Protein AF-A0A563CBV6-F1 (afdb_monomer)

Radius of gyration: 22.26 Å; Cα contacts (8 Å, |Δi|>4): 570; chains: 1; bounding box: 53×56×55 Å

Sequence (343 aa):
MSTFEGEVYREIDNLISDNAELISQLDPSLPDTAGYSAIAKVKQKDGSFDLTPLFVGSQGSLGIVCEAILRANFVHPEYSVVAAPFKHIADAQEAASLAMKNKAALVELIDGRILRQAYLAGKRLEWAPKECFRGAVVIAIFDEFSDRARVKAAKKMMKKLSAIDAINISLIDMEVQGLAGLHSSLALMEAPSEPHMTAPRAFSGIWLADQQIAGFAEDLKALESTYGYALPMFVDFSNNYTALYPKFDSKKISERQKILQLFAEVAQLVDKHEGSFAAFGGDGRLKSSFMYKHMPNDEKQLYAKVKKIFDPMGIFCPGVKMETPMKDLAAEMNAWCKIRNQA

Nearest PDB structures (foldseek):
  8jde-assembly1_A  TM=8.315E-01  e=5.018E-09  Mus musculus
  8jdt-assembly1_A  TM=8.144E-01  e=4.764E-09  Mus musculus
  8jdu-assembly1_A  TM=8.254E-01  e=8.425E-09  Mus musculus
  8jdx-assembly1_A  TM=8.312E-01  e=1.343E-08  Mus musculus
  8jdv-assembly1_A  TM=8.180E-01  e=1.275E-08  Mus musculus

Foldseek 3Di:
DPDLVVLLQVLLVVLCVVCVVVLVPQDCVALFLQFQNLSNVQADPVRHGHCVSRVVSCQFLLHDDDDDDDDDDDFAQKKKKKKWADLAQVLVLVLQVVLVVLPQVWKKKFQLCLVVLCVVVVNDDPSRDNSRNNHIMIMGIFTDPDPVVRVVSNVVSVVVSVVSVTDPIDIDMDGPVCVVVVCVSVVCLQDPPPAQKHWDQLQWFKAAQSVCPRVLVVVVVVVCVVLVWDFTWMARNVRSIIGTRTIFRLVDLVRLVSVLVVLLVSCVSSVVRVMHSQSGVRCQLRNNQNVVVPDDPVSLVSSVSSSCSSCVPCPTRHNGSHHDPPVVVSVVSNVVSVVVNVD

Mean predicted aligned error: 4.66 Å

Secondary structure (DSSP, 8-state):
---HHHHHHHHHHHHHHHTHHHHHHS-TTS---STTGGGGGTB-TTS-B--HHHHTT-TTSS--------PPPP--SEEEEEEEEESSHHHHHHHHHHHHHTT-SEEEEEEHHHHHHHHHTT---TTS-GGGGGSEEEEEEE--SSHHHHHHHHHHHHHHHTTTT-SS-EEEEEEGGGHHHHHHHHHHHHS-SSTTEE--GGGEEEE--GGGHHHHHHHHHHHHHHH-----EEEETTTTEEEE---EETT-HHHHHHHHHHHHHHHHHHHHTT-BSSTTT--TTTTHHHHHHHS-HHHHHHHHHHHHHH-TT--SSTTTTS---HHHHHHHHHHHHHHHTT-

pLDDT: mean 92.4, std 5.55, range [46.91, 98.31]

Structure (mmCIF, N/CA/C/O backbone):
data_AF-A0A563CBV6-F1
#
_entry.id   AF-A0A563CBV6-F1
#
loop_
_atom_site.group_PDB
_atom_site.id
_atom_site.type_symbol
_atom_site.label_atom_id
_atom_site.label_alt_id
_atom_site.label_comp_id
_atom_site.label_asym_id
_atom_site.label_entity_id
_atom_site.label_seq_id
_atom_site.pdbx_PDB_ins_code
_atom_site.Cartn_x
_atom_site.Cartn_y
_atom_site.Cartn_z
_atom_site.occupancy
_atom_site.B_iso_or_equiv
_atom_site.auth_seq_id
_atom_site.auth_comp_id
_atom_site.auth_asym_id
_atom_site.auth_atom_id
_atom_site.pdbx_PDB_model_num
ATOM 1 N N . MET A 1 1 ? -28.447 23.874 21.246 1.00 46.91 1 MET A N 1
ATOM 2 C CA . MET A 1 1 ? -29.4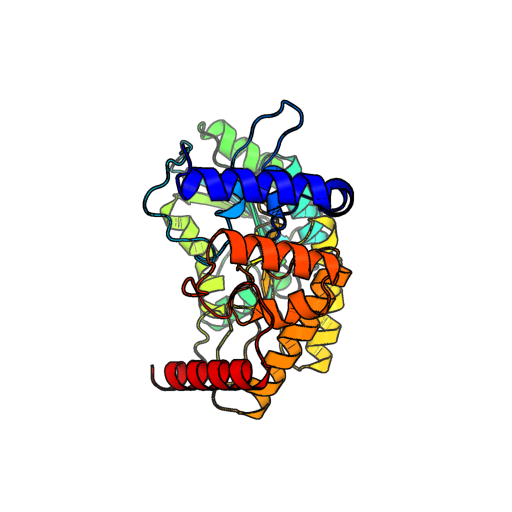44 22.782 21.309 1.00 46.91 1 MET A CA 1
ATOM 3 C C . MET A 1 1 ? -28.688 21.473 21.487 1.00 46.91 1 MET A C 1
ATOM 5 O O . MET A 1 1 ? -27.643 21.315 20.867 1.00 46.91 1 MET A O 1
ATOM 9 N N . SER A 1 2 ? -29.147 20.587 22.370 1.00 79.69 2 SER A N 1
ATOM 10 C CA . SER A 1 2 ? -28.590 19.244 22.584 1.00 79.69 2 SER A CA 1
ATOM 11 C C . SER A 1 2 ? -29.070 18.307 21.469 1.00 79.69 2 SER A C 1
ATOM 13 O O . SER A 1 2 ? -30.055 17.591 21.626 1.00 79.69 2 SER A O 1
ATOM 15 N N . THR A 1 3 ? -28.455 18.401 20.292 1.00 93.50 3 THR A N 1
ATOM 16 C CA . THR A 1 3 ? -28.628 17.401 19.231 1.00 93.50 3 THR A CA 1
ATOM 17 C C . THR A 1 3 ? -27.557 16.325 19.387 1.00 93.50 3 THR A C 1
ATOM 19 O O . THR A 1 3 ? -26.480 16.627 19.903 1.00 93.50 3 THR A O 1
ATOM 22 N N . PHE A 1 4 ? -27.826 15.106 18.910 1.00 88.12 4 PHE A N 1
ATOM 23 C CA . PHE A 1 4 ? -26.832 14.024 18.870 1.00 88.12 4 PHE A CA 1
ATOM 24 C C . PHE A 1 4 ? -25.536 14.477 18.183 1.00 88.12 4 PHE A C 1
ATOM 26 O O . PHE A 1 4 ? -24.450 14.318 18.723 1.00 88.12 4 PHE A O 1
ATOM 33 N N . GLU A 1 5 ? -25.654 15.148 17.035 1.00 92.31 5 GLU A N 1
ATOM 34 C CA . GLU A 1 5 ? -24.510 15.748 16.344 1.00 92.31 5 GLU A CA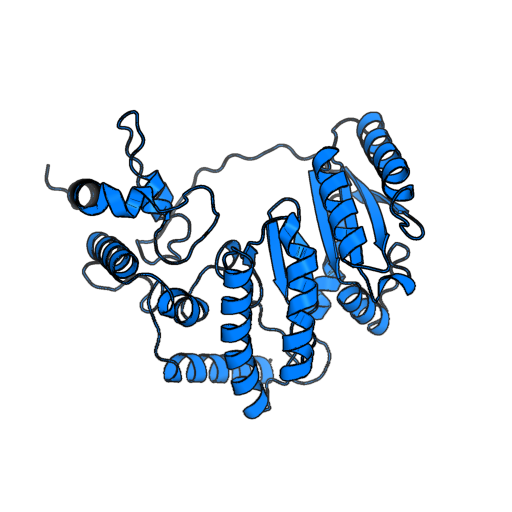 1
ATOM 35 C C . GLU A 1 5 ? -23.749 16.718 17.258 1.00 92.31 5 GLU A C 1
ATOM 37 O O . GLU A 1 5 ? -22.545 16.582 17.453 1.00 92.31 5 GLU A O 1
ATOM 42 N N . GLY A 1 6 ? -24.448 17.656 17.901 1.00 94.88 6 GLY A N 1
ATOM 43 C CA . GLY A 1 6 ? -23.813 18.596 18.818 1.00 94.88 6 GLY A CA 1
ATOM 44 C C . GLY A 1 6 ? -23.140 17.918 20.018 1.00 94.88 6 GLY A C 1
ATOM 45 O O . GLY A 1 6 ? -22.168 18.457 20.539 1.00 94.88 6 GLY A O 1
ATOM 46 N N . GLU A 1 7 ? -23.650 16.773 20.480 1.00 95.44 7 GLU A N 1
ATOM 47 C CA . GLU A 1 7 ? -23.014 15.947 21.515 1.00 95.44 7 GLU A CA 1
ATOM 48 C C . GLU A 1 7 ? -21.712 15.333 21.008 1.00 95.44 7 GLU A C 1
ATOM 50 O O . GLU A 1 7 ? -20.687 15.536 21.651 1.00 95.44 7 GLU A O 1
ATOM 55 N N . VAL A 1 8 ? -21.714 14.718 19.821 1.00 96.50 8 VAL A N 1
ATOM 56 C CA . VAL A 1 8 ? -20.504 14.168 19.188 1.00 96.50 8 VAL A CA 1
ATOM 57 C C . VAL A 1 8 ? -19.411 15.233 19.057 1.00 96.50 8 VAL A C 1
ATOM 59 O O . VAL A 1 8 ? -18.279 15.000 19.475 1.00 96.50 8 VAL A O 1
ATOM 62 N N . TYR A 1 9 ? -19.737 16.427 18.547 1.00 96.62 9 TYR A N 1
ATOM 63 C CA . TYR A 1 9 ? -18.761 17.520 18.425 1.00 96.62 9 TYR A CA 1
ATOM 64 C C . TYR A 1 9 ? -18.164 17.925 19.783 1.00 96.62 9 TYR A C 1
ATOM 66 O O . TYR A 1 9 ? -16.948 18.068 19.900 1.00 96.62 9 TYR A O 1
ATOM 74 N N . ARG A 1 10 ? -18.999 18.084 20.822 1.00 96.31 10 ARG A N 1
ATOM 75 C CA . ARG A 1 10 ? -18.529 18.456 22.169 1.00 96.31 10 ARG A CA 1
ATOM 76 C C . ARG A 1 10 ? -17.689 17.359 22.814 1.00 96.31 10 ARG A C 1
ATOM 78 O O . ARG A 1 10 ? -16.672 17.662 23.427 1.00 96.31 10 ARG A O 1
ATOM 85 N N . GLU A 1 11 ? -18.104 16.102 22.699 1.00 97.94 11 GLU A N 1
ATOM 86 C CA . GLU A 1 11 ? -17.372 14.979 23.288 1.00 97.94 11 GLU A CA 1
ATOM 87 C C . GLU A 1 11 ? -16.019 14.768 22.609 1.00 97.94 11 GLU A C 1
ATOM 89 O O . GLU A 1 11 ? -15.038 14.513 23.304 1.00 97.94 11 GLU A O 1
ATOM 94 N N . ILE A 1 12 ? -15.926 14.951 21.287 1.00 98.25 12 ILE A N 1
ATOM 95 C CA . ILE A 1 12 ? -14.640 14.911 20.582 1.00 98.25 12 ILE A CA 1
ATOM 96 C C . ILE A 1 12 ? -13.749 16.096 20.973 1.00 98.25 12 ILE A C 1
ATOM 98 O O . ILE A 1 12 ? -12.565 15.884 21.216 1.00 98.25 12 ILE A O 1
ATOM 102 N N . ASP A 1 13 ? -14.277 17.317 21.093 1.00 97.62 13 ASP A N 1
ATOM 103 C CA . ASP A 1 13 ? -13.474 18.477 21.518 1.00 97.62 13 ASP A CA 1
ATOM 104 C C . ASP A 1 13 ? -12.914 18.318 22.943 1.00 97.62 13 ASP A C 1
ATOM 106 O O . ASP A 1 13 ? -11.734 18.592 23.194 1.00 97.62 13 ASP A O 1
ATOM 110 N N . ASN A 1 14 ? -13.733 17.794 23.861 1.00 97.94 14 ASN A N 1
ATOM 111 C CA . ASN A 1 14 ? -13.297 17.434 25.209 1.00 97.94 14 ASN A CA 1
ATOM 112 C C . ASN A 1 14 ? -12.230 16.337 25.158 1.00 97.94 14 ASN A C 1
ATOM 114 O O . ASN A 1 14 ? -11.178 16.476 25.773 1.00 97.94 14 ASN A O 1
ATOM 118 N N . LEU A 1 15 ? -12.460 15.277 24.374 1.00 98.31 15 LEU A N 1
ATOM 119 C CA . LEU A 1 15 ? -11.514 14.173 24.237 1.00 98.31 15 LEU A CA 1
ATOM 120 C C . LEU A 1 15 ? -10.162 14.648 23.689 1.00 98.31 15 LEU A C 1
ATOM 122 O O . LEU A 1 15 ? -9.123 14.213 24.182 1.00 98.31 15 LEU A O 1
ATOM 126 N N . ILE A 1 16 ? -10.166 15.555 22.709 1.00 97.69 16 ILE A N 1
ATOM 127 C CA . ILE A 1 16 ? -8.946 16.168 22.176 1.00 97.69 16 ILE A CA 1
ATOM 128 C C . ILE A 1 16 ? -8.227 16.968 23.264 1.00 97.69 16 ILE A C 1
ATOM 130 O O . ILE A 1 16 ? -7.018 16.827 23.431 1.00 97.69 16 ILE A O 1
ATOM 134 N N . SER A 1 17 ? -8.964 17.781 24.022 1.00 96.62 17 SER A N 1
ATOM 135 C CA . SER A 1 17 ? -8.392 18.626 25.076 1.00 96.62 17 SER A CA 1
ATOM 136 C C . SER A 1 17 ? -7.788 17.797 26.215 1.00 96.62 17 SER A C 1
ATOM 138 O O . SER A 1 17 ? -6.668 18.069 26.643 1.00 96.62 17 SER A O 1
ATOM 140 N N . ASP A 1 18 ? -8.476 16.737 26.642 1.00 97.94 18 ASP A N 1
ATOM 141 C CA . ASP A 1 18 ? -8.035 15.839 27.714 1.00 97.94 18 ASP A CA 1
ATOM 142 C C . ASP A 1 18 ? -6.814 14.988 27.324 1.00 97.94 18 ASP A C 1
ATOM 144 O O . ASP A 1 18 ? -6.113 14.479 28.196 1.00 97.94 18 ASP A O 1
ATOM 148 N N . ASN A 1 19 ? -6.563 14.802 26.022 1.00 98.00 19 ASN A N 1
ATOM 149 C CA . ASN A 1 19 ? -5.494 13.942 25.495 1.00 98.00 19 ASN A CA 1
ATOM 150 C C . ASN A 1 19 ? -4.510 14.726 24.610 1.00 98.00 19 ASN A C 1
ATOM 152 O O . ASN A 1 19 ? -3.869 14.144 23.736 1.00 98.00 19 ASN A O 1
ATOM 156 N N . ALA A 1 20 ? -4.381 16.041 24.822 1.00 96.06 20 ALA A N 1
ATOM 157 C CA . ALA A 1 20 ? -3.604 16.927 23.954 1.00 96.06 20 ALA A CA 1
ATOM 158 C C . ALA A 1 20 ? -2.133 16.499 23.799 1.00 96.06 20 ALA A C 1
ATOM 160 O O . ALA A 1 20 ? -1.586 16.574 22.700 1.00 96.06 20 ALA A O 1
ATOM 161 N N . GLU A 1 21 ? -1.502 16.018 24.876 1.00 96.75 21 GLU A N 1
ATOM 162 C CA . GLU A 1 21 ? -0.117 15.534 24.841 1.00 96.75 21 GLU A CA 1
ATOM 163 C C . GLU A 1 21 ? 0.021 14.290 23.956 1.00 96.75 21 GLU A C 1
ATOM 165 O O . GLU A 1 21 ? 0.836 14.294 23.036 1.00 96.75 21 GLU A O 1
ATOM 170 N N . LEU A 1 22 ? -0.826 13.276 24.160 1.00 96.56 22 LEU A N 1
ATOM 171 C CA . LEU A 1 22 ? -0.839 12.056 23.347 1.00 96.56 22 LEU A CA 1
ATOM 172 C C . LEU A 1 22 ? -1.119 12.372 21.872 1.00 96.56 22 LEU A C 1
ATOM 174 O O . LEU A 1 22 ? -0.401 11.919 20.987 1.00 96.56 22 LEU A O 1
ATOM 178 N N . ILE A 1 23 ? -2.128 13.202 21.596 1.00 95.69 23 ILE A N 1
ATOM 179 C CA . ILE A 1 23 ? -2.495 13.579 20.224 1.00 95.69 23 ILE A CA 1
ATOM 180 C C . ILE A 1 23 ? -1.353 14.326 19.523 1.00 95.69 23 ILE A C 1
ATOM 182 O O . ILE A 1 23 ? -1.164 14.148 18.323 1.00 95.69 23 ILE A O 1
ATOM 186 N N . SER A 1 24 ? -0.564 15.122 20.253 1.00 93.31 24 SER A N 1
ATOM 187 C CA . SER A 1 24 ? 0.600 15.827 19.698 1.00 93.31 24 SER A CA 1
ATOM 188 C C . SER A 1 24 ? 1.747 14.906 19.268 1.00 93.31 24 SER A C 1
ATOM 190 O O . SER A 1 24 ? 2.613 15.340 18.511 1.00 93.31 24 SER A O 1
ATOM 192 N N . GLN A 1 25 ? 1.752 13.654 19.739 1.00 93.12 25 GLN A N 1
ATOM 193 C CA . GLN A 1 25 ? 2.753 12.644 19.390 1.00 93.12 25 GLN A CA 1
ATOM 194 C C . GLN A 1 25 ? 2.340 11.820 18.165 1.00 93.12 25 GLN A C 1
ATOM 196 O O . GLN A 1 25 ? 3.188 11.169 17.558 1.00 93.12 25 GLN A O 1
ATOM 201 N N . LEU A 1 26 ? 1.057 11.849 17.789 1.00 91.00 26 LEU A N 1
ATOM 202 C CA . LEU A 1 26 ? 0.582 11.205 16.570 1.00 91.00 26 LEU A CA 1
ATOM 203 C C . LEU A 1 26 ? 1.127 11.961 15.355 1.00 91.00 26 LEU A C 1
ATOM 205 O O . LEU A 1 26 ? 1.108 13.192 15.331 1.00 91.00 26 LEU A O 1
ATOM 209 N N . ASP A 1 27 ? 1.568 11.235 14.327 1.00 86.69 27 ASP A N 1
ATOM 210 C CA . ASP A 1 27 ? 1.972 11.835 13.056 1.00 86.69 27 ASP A CA 1
ATOM 211 C C . ASP A 1 27 ? 0.782 11.868 12.081 1.00 86.69 27 ASP A C 1
ATOM 213 O O . ASP A 1 27 ? 0.472 10.862 11.435 1.00 86.69 27 ASP A O 1
ATOM 217 N N . PRO A 1 28 ? 0.094 13.015 11.921 1.00 81.50 28 PRO A N 1
ATOM 218 C CA . PRO A 1 28 ? -1.015 13.122 10.986 1.00 81.50 28 PRO A CA 1
ATOM 219 C C . PRO A 1 28 ? -0.561 13.061 9.519 1.00 81.50 28 PRO A C 1
ATOM 221 O O . PRO A 1 28 ? -1.407 12.953 8.633 1.00 81.50 28 PRO A O 1
ATOM 224 N N . SER A 1 29 ? 0.727 13.186 9.202 1.00 82.69 29 SER A N 1
ATOM 225 C CA . SER A 1 29 ? 1.191 13.155 7.812 1.00 82.69 29 SER A CA 1
ATOM 226 C C . SER A 1 29 ? 1.201 11.743 7.223 1.00 82.69 29 SER A C 1
ATOM 228 O O . SER A 1 29 ? 1.020 11.590 6.012 1.00 82.69 29 SER A O 1
ATOM 230 N N . LEU A 1 30 ? 1.324 10.718 8.070 1.00 82.88 30 LEU A N 1
ATOM 231 C CA . LEU A 1 30 ? 1.298 9.327 7.644 1.00 82.88 30 LEU A CA 1
ATOM 232 C C . LEU A 1 30 ? -0.121 8.917 7.218 1.00 82.88 30 LEU A C 1
ATOM 234 O O . LEU A 1 30 ? -1.097 9.261 7.892 1.00 82.88 30 LEU A O 1
ATOM 238 N N . PRO A 1 31 ? -0.278 8.146 6.127 1.00 83.81 31 PRO A N 1
ATOM 239 C CA . PRO A 1 31 ? -1.575 7.631 5.698 1.00 83.81 31 PRO A CA 1
ATOM 240 C C . PRO A 1 31 ? -1.992 6.403 6.519 1.00 83.81 31 PRO A C 1
ATOM 242 O O . PRO A 1 31 ? -2.598 5.477 5.983 1.00 83.81 31 PRO A O 1
ATOM 245 N N . ASP A 1 32 ? -1.634 6.356 7.804 1.00 82.38 32 ASP A N 1
ATOM 246 C CA . ASP A 1 32 ? -1.974 5.230 8.657 1.00 82.38 32 ASP A CA 1
ATOM 247 C C . ASP A 1 32 ? -3.472 5.226 8.955 1.00 82.38 32 ASP A C 1
ATOM 249 O O . ASP A 1 32 ? -4.065 6.232 9.349 1.00 82.38 32 ASP A O 1
ATOM 253 N N . THR A 1 33 ? -4.084 4.067 8.748 1.00 85.69 33 THR A N 1
ATOM 254 C CA . THR A 1 33 ? -5.500 3.849 9.014 1.00 85.69 33 THR A CA 1
ATOM 255 C C . THR A 1 33 ? -5.720 2.899 10.178 1.00 85.69 33 THR A C 1
ATOM 257 O O . THR A 1 33 ? -6.866 2.545 10.425 1.00 85.69 33 THR A O 1
ATOM 260 N N . ALA A 1 34 ? -4.698 2.479 10.927 1.00 87.19 34 ALA A N 1
ATOM 261 C CA . ALA A 1 34 ? -4.934 1.770 12.180 1.00 87.19 34 ALA A CA 1
ATOM 262 C C . ALA A 1 34 ? -5.606 2.690 13.210 1.00 87.19 34 ALA A C 1
ATOM 264 O O . ALA A 1 34 ? -5.128 3.779 13.517 1.00 87.19 34 ALA A O 1
ATOM 265 N N . GLY A 1 35 ? -6.760 2.263 13.727 1.00 90.69 35 GLY A N 1
ATOM 266 C CA . GLY A 1 35 ? -7.532 3.087 14.657 1.00 90.69 35 GLY A CA 1
ATOM 267 C C . GLY A 1 35 ? -8.027 4.401 14.070 1.00 90.69 35 GLY A C 1
ATOM 268 O O . GLY A 1 35 ? -8.648 4.398 13.003 1.00 90.69 35 GLY A O 1
ATOM 269 N N . TYR A 1 36 ? -7.834 5.490 14.821 1.00 94.06 36 TYR A N 1
ATOM 270 C CA . TYR A 1 36 ? -8.360 6.825 14.510 1.00 94.06 36 TYR A CA 1
ATOM 271 C C . TYR A 1 36 ? -7.307 7.925 14.710 1.00 94.06 36 TYR A C 1
ATOM 273 O O . TYR A 1 36 ? -7.616 8.990 15.248 1.00 94.06 36 TYR A O 1
ATOM 281 N N . SER A 1 37 ? -6.068 7.686 14.273 1.00 92.25 37 SER A N 1
ATOM 282 C CA . SER A 1 37 ? -4.953 8.648 14.370 1.00 92.25 37 SER A CA 1
ATOM 283 C C . SER A 1 37 ? -5.279 10.012 13.746 1.00 92.25 37 SER A C 1
ATOM 285 O O . SER A 1 37 ? -4.830 11.060 14.215 1.00 92.25 37 SER A O 1
ATOM 287 N N . ALA A 1 38 ? -6.171 10.023 12.750 1.00 93.06 38 ALA A N 1
ATOM 288 C CA . ALA A 1 38 ? -6.710 11.223 12.122 1.00 93.06 38 ALA A CA 1
ATOM 289 C C . ALA A 1 38 ? -7.466 12.168 13.080 1.00 93.06 38 ALA A C 1
ATOM 291 O O . ALA A 1 38 ? -7.742 13.304 12.692 1.00 93.06 38 ALA A O 1
ATOM 292 N N . ILE A 1 39 ? -7.738 11.774 14.334 1.00 95.94 39 ILE A N 1
ATOM 293 C CA . ILE A 1 39 ? -8.196 12.696 15.386 1.00 95.94 39 ILE A CA 1
ATOM 294 C C . ILE A 1 39 ? -7.257 13.904 15.541 1.00 95.94 39 ILE A C 1
ATOM 296 O O . ILE A 1 39 ? -7.723 15.014 15.789 1.00 95.94 39 ILE A O 1
ATOM 300 N N . ALA A 1 40 ? -5.956 13.723 15.286 1.00 95.00 40 ALA A N 1
ATOM 301 C CA . ALA A 1 40 ? -4.960 14.794 15.295 1.00 95.00 40 ALA A CA 1
ATOM 302 C C . ALA A 1 40 ? -5.202 15.884 14.229 1.00 95.00 40 ALA A C 1
ATOM 304 O O . ALA A 1 40 ? -4.630 16.968 14.313 1.00 95.00 40 ALA A O 1
ATOM 305 N N . LYS A 1 41 ? -6.058 15.622 13.230 1.00 94.69 41 LYS A N 1
ATOM 306 C CA . LYS A 1 41 ? -6.440 16.578 12.176 1.00 94.69 41 LYS A CA 1
ATOM 307 C C . LYS A 1 41 ? -7.773 17.277 12.441 1.00 94.69 41 LYS A C 1
ATOM 309 O O . LYS A 1 41 ? -8.132 18.167 11.674 1.00 94.69 41 LYS A O 1
ATOM 314 N N . VAL A 1 42 ? -8.510 16.879 13.480 1.00 96.31 42 VAL A N 1
ATOM 315 C CA . VAL A 1 42 ? -9.878 17.367 13.708 1.00 96.31 42 VAL A CA 1
ATOM 316 C C . VAL A 1 42 ? -9.895 18.835 14.112 1.00 96.31 42 VAL A C 1
ATOM 318 O O . VAL A 1 42 ? -10.688 19.606 13.581 1.00 96.31 42 VAL A O 1
ATOM 321 N N . LYS A 1 43 ? -9.009 19.231 15.030 1.00 95.19 43 LYS A N 1
ATOM 322 C CA . LYS A 1 43 ? -8.917 20.602 15.538 1.00 95.19 43 LYS A CA 1
ATOM 323 C C . LYS A 1 43 ? -7.617 21.244 15.076 1.00 95.19 43 LYS A C 1
ATOM 325 O O . LYS A 1 43 ? -6.533 20.795 15.439 1.00 95.19 43 LYS A O 1
ATOM 330 N N . GLN A 1 44 ? -7.728 22.297 14.278 1.00 90.62 44 GLN A N 1
ATOM 331 C CA . GLN A 1 44 ? -6.577 23.022 13.747 1.00 90.62 44 GLN A CA 1
ATOM 332 C C . GLN A 1 44 ? -6.150 24.159 14.682 1.00 90.62 44 GLN A C 1
ATOM 334 O O . GLN A 1 44 ? -6.893 24.599 15.563 1.00 90.62 44 GLN A O 1
ATOM 339 N N . LYS A 1 45 ? -4.934 24.677 14.471 1.00 88.75 45 LYS A N 1
ATOM 340 C CA . LYS A 1 45 ? -4.356 25.759 15.292 1.00 88.75 45 LYS A CA 1
ATOM 341 C C . LYS A 1 45 ? -5.136 27.075 15.219 1.00 88.75 45 LYS A C 1
ATOM 343 O O . LYS A 1 45 ? -5.053 27.871 16.146 1.00 88.75 45 LYS A O 1
ATOM 348 N N . ASP A 1 46 ? -5.869 27.307 14.133 1.00 92.31 46 ASP A N 1
ATOM 349 C CA . ASP A 1 46 ? -6.728 28.482 13.947 1.00 92.31 46 ASP A CA 1
ATOM 350 C C . ASP A 1 46 ? -8.099 28.346 14.636 1.00 92.31 46 ASP A C 1
ATOM 352 O O . ASP A 1 46 ? -8.919 29.259 14.569 1.00 92.31 46 ASP A O 1
ATOM 356 N N . GLY A 1 47 ? -8.342 27.219 15.313 1.00 90.00 47 GLY A N 1
ATOM 357 C CA . GLY A 1 47 ? -9.598 26.913 15.987 1.00 90.00 47 GLY A CA 1
ATOM 358 C C . GLY A 1 47 ? -10.660 26.296 15.079 1.00 90.00 47 GLY A C 1
ATOM 359 O O . GLY A 1 47 ? -11.751 26.004 15.569 1.00 90.00 47 GLY A O 1
ATOM 360 N N . SER A 1 48 ? -10.373 26.071 13.791 1.00 93.56 48 SER A N 1
ATOM 361 C CA . SER A 1 48 ? -11.283 25.322 12.924 1.00 93.56 48 SER A CA 1
ATOM 362 C C . SER A 1 48 ? -11.411 23.868 13.387 1.00 93.56 48 SER A C 1
ATOM 364 O O . SER A 1 48 ? -10.473 23.276 13.931 1.00 93.56 48 SER A O 1
ATOM 366 N N . PHE A 1 49 ? -12.613 23.318 13.211 1.00 96.50 49 PHE A N 1
ATOM 367 C CA . PHE A 1 49 ? -12.989 22.006 13.721 1.00 96.50 49 PHE A CA 1
ATOM 368 C C . PHE A 1 49 ? -13.750 21.223 12.647 1.00 96.50 49 PHE A C 1
ATOM 370 O O . PHE A 1 49 ? -14.839 21.627 12.236 1.00 96.50 49 PHE A O 1
ATOM 377 N N . ASP A 1 50 ? -13.176 20.108 12.202 1.00 95.44 50 ASP A N 1
ATOM 378 C CA . ASP A 1 50 ? -13.698 19.255 11.133 1.00 95.44 50 ASP A CA 1
ATOM 379 C C . ASP A 1 50 ? -13.623 17.778 11.544 1.00 95.44 50 ASP A C 1
ATOM 381 O O . ASP A 1 50 ? -12.550 17.257 11.832 1.00 95.44 50 ASP A O 1
ATOM 385 N N . LEU A 1 51 ? -14.764 17.081 11.563 1.00 96.44 51 LEU A N 1
ATOM 386 C CA . LEU A 1 51 ? -14.828 15.652 11.891 1.00 96.44 51 LEU A CA 1
ATOM 387 C C . LEU A 1 51 ? -14.532 14.741 10.689 1.00 96.44 51 LEU A C 1
ATOM 389 O O . LEU A 1 51 ? -14.312 13.545 10.882 1.00 96.44 51 LEU A O 1
ATOM 393 N N . THR A 1 52 ? -14.499 15.272 9.463 1.00 94.88 52 THR A N 1
ATOM 394 C CA . THR A 1 52 ? -14.251 14.503 8.230 1.00 94.88 52 THR A CA 1
ATOM 395 C C . THR A 1 52 ? -13.016 13.598 8.317 1.00 94.88 52 THR A C 1
ATOM 397 O O . THR A 1 52 ? -13.124 12.431 7.925 1.00 94.88 52 THR A O 1
ATOM 400 N N . PRO A 1 53 ? -11.869 14.041 8.880 1.00 94.06 53 PRO A N 1
ATOM 401 C CA . PRO A 1 53 ? -10.693 13.189 9.016 1.00 94.06 53 PRO A CA 1
ATOM 402 C C . PRO A 1 53 ? -10.951 11.885 9.780 1.00 94.06 53 PRO A C 1
ATOM 404 O O . PRO A 1 53 ? -10.351 10.874 9.436 1.00 94.06 53 PRO A O 1
ATOM 407 N N . LEU A 1 54 ? -11.863 11.866 10.762 1.00 95.12 54 LEU A N 1
ATOM 408 C CA . LEU A 1 54 ? -12.199 10.645 11.504 1.00 95.12 54 LEU A CA 1
ATOM 409 C C . LEU A 1 54 ? -12.955 9.624 10.651 1.00 95.12 54 LEU A C 1
ATOM 411 O O . LEU A 1 54 ? -12.794 8.422 10.854 1.00 95.12 54 LEU A O 1
ATOM 415 N N . PHE A 1 55 ? -13.775 10.074 9.699 1.00 94.81 55 PHE A N 1
ATOM 416 C CA . PHE A 1 55 ? -14.532 9.177 8.825 1.00 94.81 55 PHE A CA 1
ATOM 417 C C . PHE A 1 55 ? -13.649 8.538 7.750 1.00 94.81 55 PHE A C 1
ATOM 419 O O . PHE A 1 55 ? -13.861 7.369 7.402 1.00 94.81 55 PHE A O 1
ATOM 426 N N . VAL A 1 56 ? -12.643 9.260 7.251 1.00 92.06 56 VAL A N 1
ATOM 427 C CA . VAL A 1 56 ? -11.695 8.751 6.252 1.00 92.06 56 VAL A CA 1
ATOM 428 C C . VAL A 1 56 ? -10.832 7.654 6.883 1.00 92.06 56 VAL A C 1
ATOM 430 O O . VAL A 1 56 ? -10.052 7.899 7.792 1.00 92.06 56 VAL A O 1
ATOM 433 N N . GLY A 1 57 ? -10.988 6.413 6.414 1.00 90.25 57 GLY A N 1
ATOM 434 C CA . GLY A 1 57 ? -10.277 5.251 6.967 1.00 90.25 57 GLY A CA 1
ATOM 435 C C . GLY A 1 57 ? -10.963 4.573 8.161 1.00 90.25 57 GLY A C 1
ATOM 436 O O . GLY A 1 57 ? -10.494 3.518 8.594 1.00 90.25 57 GLY A O 1
ATOM 437 N N . SER A 1 58 ? -12.108 5.085 8.637 1.00 93.69 58 SER A N 1
ATOM 438 C CA . SER A 1 58 ? -12.911 4.460 9.710 1.00 93.69 58 SER A CA 1
ATOM 439 C C . SER A 1 58 ? -13.463 3.077 9.346 1.00 93.69 58 SER A C 1
ATOM 441 O O . SER A 1 58 ? -13.792 2.290 10.226 1.00 93.69 58 SER A O 1
ATOM 443 N N . GLN A 1 59 ? -13.565 2.758 8.051 1.00 94.00 59 GLN A N 1
ATOM 444 C CA . GLN A 1 59 ? -14.099 1.480 7.552 1.00 94.00 59 GLN A CA 1
ATOM 445 C C . GLN A 1 59 ? -15.525 1.195 8.050 1.00 94.00 59 GLN A C 1
ATOM 447 O O . GLN A 1 59 ? -15.892 0.063 8.369 1.00 94.00 59 GLN A O 1
ATOM 452 N N . GLY A 1 60 ? -16.336 2.254 8.123 1.00 95.12 60 GLY A N 1
ATOM 453 C CA . GLY A 1 60 ? -17.736 2.174 8.526 1.00 95.12 60 GLY A CA 1
ATOM 454 C C . GLY A 1 60 ? -17.936 1.970 10.025 1.00 95.12 60 GLY A C 1
ATOM 455 O O . GLY A 1 60 ? -19.051 1.683 10.441 1.00 95.12 60 GLY A O 1
ATOM 456 N N . SER A 1 61 ? -16.887 2.098 10.846 1.00 95.38 61 SER A N 1
ATOM 457 C CA . SER A 1 61 ? -16.991 1.955 12.299 1.00 95.38 61 SER A CA 1
ATOM 458 C C . SER A 1 61 ? -17.582 3.190 12.990 1.00 95.38 61 SER A C 1
ATOM 460 O O . SER A 1 61 ? -18.047 3.070 14.116 1.00 95.38 61 SER A O 1
ATOM 462 N N . LEU A 1 62 ? -17.583 4.367 12.364 1.00 96.25 62 LEU A N 1
ATOM 463 C CA . LEU A 1 62 ? -18.129 5.595 12.967 1.00 96.25 62 LEU A CA 1
ATOM 464 C C . LEU A 1 62 ? -19.485 6.009 12.377 1.00 96.25 62 LEU A C 1
ATOM 466 O O . LEU A 1 62 ? -20.081 6.984 12.819 1.00 96.25 62 LEU A O 1
ATOM 470 N N . GLY A 1 63 ? -19.971 5.278 11.374 1.00 95.12 63 GLY A N 1
ATOM 471 C CA . GLY A 1 63 ? -21.212 5.574 10.669 1.00 95.12 63 GLY A CA 1
ATOM 472 C C . GLY A 1 63 ? -21.140 5.192 9.194 1.00 95.12 63 GLY A C 1
ATOM 473 O O . GLY A 1 63 ? -20.183 4.560 8.741 1.00 95.12 63 GLY A O 1
ATOM 474 N N . ILE A 1 64 ? -22.166 5.586 8.441 1.00 95.62 64 ILE A N 1
ATOM 475 C CA . ILE A 1 64 ? -22.296 5.310 7.007 1.00 95.62 64 ILE A CA 1
ATOM 476 C C . ILE A 1 64 ? -22.155 6.628 6.247 1.00 95.62 64 ILE A C 1
ATOM 478 O O . ILE A 1 64 ? -22.925 7.559 6.473 1.00 95.62 64 ILE A O 1
ATOM 482 N N . VAL A 1 65 ? -21.183 6.700 5.337 1.00 95.50 65 VAL A N 1
ATOM 483 C CA . VAL A 1 65 ? -21.039 7.833 4.415 1.00 95.50 65 VAL A CA 1
ATOM 484 C C . VAL A 1 65 ? -21.957 7.604 3.218 1.00 95.50 65 VAL A C 1
ATOM 486 O O . VAL A 1 65 ? -21.787 6.625 2.494 1.00 95.50 65 VAL A O 1
ATOM 489 N N . CYS A 1 66 ? -22.928 8.494 3.016 1.00 96.00 66 CYS A N 1
ATOM 490 C CA . CYS A 1 66 ? -23.896 8.390 1.919 1.00 96.00 66 CYS A CA 1
ATOM 491 C C . CYS A 1 66 ? -23.472 9.177 0.673 1.00 96.00 66 CYS A C 1
ATOM 493 O O . CYS A 1 66 ? -23.736 8.746 -0.446 1.00 96.00 66 CYS A O 1
ATOM 495 N N . GLU A 1 67 ? -22.815 10.322 0.861 1.00 96.12 67 GLU A N 1
ATOM 496 C CA . GLU A 1 67 ? -22.442 11.245 -0.211 1.00 96.12 67 GLU A CA 1
ATOM 497 C C . GLU A 1 67 ? -21.052 11.829 0.062 1.00 96.12 67 GLU A C 1
ATOM 499 O O . GLU A 1 67 ? -20.662 12.019 1.215 1.00 96.12 67 GLU A O 1
ATOM 504 N N . ALA A 1 68 ? -20.297 12.112 -1.000 1.00 95.69 68 ALA A N 1
ATOM 505 C CA . ALA A 1 68 ? -18.991 12.757 -0.920 1.00 95.69 68 ALA A CA 1
ATOM 506 C C . ALA A 1 68 ? -18.795 13.704 -2.108 1.00 95.69 68 ALA A C 1
ATOM 508 O O . ALA A 1 68 ? -19.115 13.364 -3.247 1.00 95.69 68 ALA A O 1
ATOM 509 N N . ILE A 1 69 ? -18.228 14.882 -1.844 1.00 94.88 69 ILE A N 1
ATOM 510 C CA . ILE A 1 69 ? -17.838 15.845 -2.877 1.00 94.88 69 ILE A CA 1
ATOM 511 C C . ILE A 1 69 ? -16.329 15.729 -3.070 1.00 94.88 69 ILE A C 1
ATOM 513 O O . ILE A 1 69 ? -15.555 16.019 -2.159 1.00 94.88 69 ILE A O 1
ATOM 517 N N . LEU A 1 70 ? -15.911 15.300 -4.260 1.00 95.06 70 LEU A N 1
ATOM 518 C CA . LEU A 1 70 ? -14.506 15.075 -4.595 1.00 95.06 70 LEU A CA 1
ATOM 519 C C . LEU A 1 70 ? -14.030 16.078 -5.643 1.00 95.06 70 LEU A C 1
ATOM 521 O O . LEU A 1 70 ? -14.758 16.443 -6.566 1.00 95.06 70 LEU A O 1
ATOM 525 N N . ARG A 1 71 ? -12.769 16.496 -5.525 1.00 95.06 71 ARG A N 1
ATOM 526 C CA . ARG A 1 71 ? -12.090 17.260 -6.572 1.00 95.06 71 ARG A CA 1
ATOM 527 C C . ARG A 1 71 ? -11.627 16.301 -7.668 1.00 95.06 71 ARG A C 1
ATOM 529 O O . ARG A 1 71 ? -10.932 15.335 -7.374 1.00 95.06 71 ARG A O 1
ATOM 536 N N . ALA A 1 72 ? -11.969 16.601 -8.916 1.00 91.44 72 ALA A N 1
ATOM 537 C CA . ALA A 1 72 ? -11.463 15.887 -10.083 1.00 91.44 72 ALA A CA 1
ATOM 538 C C . ALA A 1 72 ? -10.353 16.697 -10.764 1.00 91.44 72 ALA A C 1
ATOM 540 O O . ALA A 1 72 ? -10.442 17.923 -10.858 1.00 91.44 72 ALA A O 1
ATOM 541 N N . ASN A 1 73 ? -9.329 16.002 -11.255 1.00 84.12 73 ASN A N 1
ATOM 542 C CA . ASN A 1 73 ? -8.280 16.588 -12.084 1.00 84.12 73 ASN A CA 1
ATOM 543 C C . ASN A 1 73 ? -8.538 16.257 -13.557 1.00 84.12 73 ASN A C 1
ATOM 545 O O . ASN A 1 73 ? -9.082 15.200 -13.879 1.00 84.12 73 ASN A O 1
ATOM 549 N N . PHE A 1 74 ? -8.120 17.150 -14.451 1.00 83.06 74 PHE A N 1
ATOM 550 C CA . PHE A 1 74 ? -8.085 16.852 -15.879 1.00 83.06 74 PHE A CA 1
ATOM 551 C C . PHE A 1 74 ? -6.932 15.895 -16.172 1.00 83.06 74 PHE A C 1
ATOM 553 O O . PHE A 1 74 ? -5.826 16.097 -15.675 1.00 83.06 74 PHE A O 1
ATOM 560 N N . VAL A 1 75 ? -7.194 14.886 -16.998 1.00 78.56 75 VAL A N 1
ATOM 561 C CA . VAL A 1 75 ? -6.190 13.922 -17.462 1.00 78.56 75 VAL A CA 1
ATOM 562 C C . VAL A 1 75 ? -6.070 13.993 -18.978 1.00 78.56 75 VAL A C 1
ATOM 564 O O . VAL A 1 75 ? -7.068 14.174 -19.680 1.00 78.56 75 VAL A O 1
ATOM 567 N N . HIS A 1 76 ? -4.846 13.862 -19.484 1.00 81.31 76 HIS A N 1
ATOM 568 C CA . HIS A 1 76 ? -4.595 13.703 -20.912 1.00 81.31 76 HIS A CA 1
ATOM 569 C C . HIS A 1 76 ? -4.814 12.228 -21.311 1.00 81.31 76 HIS A C 1
ATOM 571 O O . HIS A 1 76 ? -4.400 11.346 -20.558 1.00 81.31 76 HIS A O 1
ATOM 577 N N . PRO A 1 77 ? -5.451 11.916 -22.459 1.00 84.75 77 PRO A N 1
ATOM 578 C CA . PRO A 1 77 ? -5.757 10.530 -22.840 1.00 84.75 77 PRO A CA 1
ATOM 579 C C . PRO A 1 77 ? -4.540 9.731 -23.331 1.00 84.75 77 PRO A C 1
ATOM 581 O O . PRO A 1 77 ? -4.641 8.520 -23.519 1.00 84.75 77 PRO A O 1
ATOM 584 N N . GLU A 1 78 ? -3.404 10.396 -23.539 1.00 90.12 78 GLU A N 1
ATOM 585 C CA . GLU A 1 78 ? -2.164 9.789 -24.019 1.00 90.12 78 GLU A CA 1
ATOM 586 C C . GLU A 1 78 ? -1.024 9.973 -23.026 1.00 90.12 78 GLU A C 1
ATOM 588 O O . GLU A 1 78 ? -0.818 11.067 -22.489 1.00 90.12 78 GLU A O 1
ATOM 593 N N . TYR A 1 79 ? -0.225 8.920 -22.894 1.00 92.50 79 TYR A N 1
ATOM 594 C CA . TYR A 1 79 ? 0.933 8.838 -22.026 1.00 92.50 79 TYR A CA 1
ATOM 595 C C . TYR A 1 79 ? 2.192 8.493 -22.820 1.00 92.50 79 TYR A C 1
ATOM 597 O O . TYR A 1 79 ? 2.151 7.723 -23.780 1.00 92.50 79 TYR A O 1
ATOM 605 N N . SER A 1 80 ? 3.335 9.007 -22.366 1.00 95.25 80 SER A N 1
ATOM 606 C CA . SER A 1 80 ? 4.638 8.441 -22.724 1.00 95.25 80 SER A CA 1
ATOM 607 C C . SER A 1 80 ? 5.192 7.703 -21.513 1.00 95.25 80 SER A C 1
ATOM 609 O O . SER A 1 80 ? 5.402 8.295 -20.454 1.00 95.25 80 SER A O 1
ATOM 611 N N . VAL A 1 81 ? 5.425 6.405 -21.674 1.00 95.62 81 VAL A N 1
ATOM 612 C CA . VAL A 1 81 ? 5.865 5.498 -20.616 1.00 95.62 81 VAL A CA 1
ATOM 613 C C . VAL A 1 81 ? 7.325 5.128 -20.843 1.00 95.62 81 VAL A C 1
ATOM 615 O O . VAL A 1 81 ? 7.705 4.652 -21.912 1.00 95.62 81 VAL A O 1
ATOM 618 N N . VAL A 1 82 ? 8.153 5.331 -19.824 1.00 97.50 82 VAL A N 1
ATOM 619 C CA . VAL A 1 82 ? 9.539 4.866 -19.786 1.00 97.50 82 VAL A CA 1
ATOM 620 C C . VAL A 1 82 ? 9.600 3.618 -18.920 1.00 97.50 82 VAL A C 1
ATOM 622 O O . VAL A 1 82 ? 9.332 3.688 -17.724 1.00 97.50 82 VAL A O 1
ATOM 625 N N . ALA A 1 83 ? 9.980 2.491 -19.514 1.00 97.12 83 ALA A N 1
ATOM 626 C CA . ALA A 1 83 ? 10.219 1.247 -18.795 1.00 97.12 83 ALA A CA 1
ATOM 627 C C . ALA A 1 83 ? 11.727 0.996 -18.687 1.00 97.12 83 ALA A C 1
ATOM 629 O O . ALA A 1 83 ? 12.424 0.907 -19.701 1.00 97.12 83 ALA A O 1
ATOM 630 N N . ALA A 1 84 ? 12.228 0.900 -17.457 1.00 97.88 84 ALA A N 1
ATOM 631 C CA . ALA A 1 84 ? 13.640 0.725 -17.141 1.00 97.88 84 ALA A CA 1
ATOM 632 C C . ALA A 1 84 ? 13.848 -0.528 -16.269 1.00 97.88 84 ALA A C 1
ATOM 634 O O . ALA A 1 84 ? 13.564 -0.511 -15.073 1.00 97.88 84 ALA A O 1
ATOM 635 N N . PRO A 1 85 ? 14.299 -1.637 -16.867 1.00 97.88 85 PRO A N 1
ATOM 636 C CA . PRO A 1 85 ? 14.678 -2.860 -16.161 1.00 97.88 85 PRO A CA 1
ATOM 637 C C . PRO A 1 85 ? 16.044 -2.776 -15.468 1.00 97.88 85 PRO A C 1
ATOM 639 O O . PRO A 1 85 ? 16.995 -2.241 -16.031 1.00 97.88 85 PRO A O 1
ATOM 642 N N . PHE A 1 86 ? 16.167 -3.404 -14.298 1.00 97.75 86 PHE A N 1
ATOM 643 C CA . PHE A 1 86 ? 17.387 -3.469 -13.486 1.00 97.75 86 PHE A CA 1
ATOM 644 C C . PHE A 1 86 ? 17.638 -4.892 -12.966 1.00 97.75 86 PHE A C 1
ATOM 646 O O . PHE A 1 86 ? 16.707 -5.685 -12.796 1.00 97.75 86 PHE A O 1
ATOM 653 N N . LYS A 1 87 ? 18.905 -5.222 -12.679 1.00 96.44 87 LYS A N 1
ATOM 654 C CA . LYS A 1 87 ? 19.297 -6.519 -12.084 1.00 96.44 87 LYS A CA 1
ATOM 655 C C . LYS A 1 87 ? 19.146 -6.548 -10.565 1.00 96.44 87 LYS A C 1
ATOM 657 O O . LYS A 1 87 ? 18.991 -7.633 -10.005 1.00 96.44 87 LYS A O 1
ATOM 662 N N . HIS A 1 88 ? 19.173 -5.384 -9.920 1.00 95.38 88 HIS A N 1
ATOM 663 C CA . HIS A 1 88 ? 19.064 -5.240 -8.474 1.00 95.38 88 HIS A CA 1
ATOM 664 C C . HIS A 1 88 ? 17.951 -4.255 -8.114 1.00 95.38 88 HIS A C 1
ATOM 666 O O . HIS A 1 88 ? 17.732 -3.257 -8.798 1.00 95.38 88 HIS A O 1
ATOM 672 N N . ILE A 1 89 ? 17.232 -4.550 -7.030 1.00 95.06 89 ILE A N 1
ATOM 673 C CA . ILE A 1 89 ? 16.129 -3.703 -6.559 1.00 95.06 89 ILE A CA 1
ATOM 674 C C . ILE A 1 89 ? 16.618 -2.353 -6.015 1.00 95.06 89 ILE A C 1
ATOM 676 O O . ILE A 1 89 ? 15.889 -1.373 -6.105 1.00 95.06 89 ILE A O 1
ATOM 680 N N . ALA A 1 90 ? 17.853 -2.286 -5.508 1.00 95.50 90 ALA A N 1
ATOM 681 C CA . ALA A 1 90 ? 18.463 -1.040 -5.047 1.00 95.50 90 ALA A CA 1
ATOM 682 C C . ALA A 1 90 ? 18.612 -0.024 -6.195 1.00 95.50 90 ALA A C 1
ATOM 684 O O . ALA A 1 90 ? 18.169 1.114 -6.058 1.00 95.50 90 ALA A O 1
ATOM 685 N N . ASP A 1 91 ? 19.122 -0.464 -7.352 1.00 96.75 91 ASP A N 1
ATOM 686 C CA . ASP A 1 91 ? 19.244 0.375 -8.554 1.00 96.75 91 ASP A CA 1
ATOM 687 C C . ASP A 1 91 ? 17.860 0.833 -9.048 1.00 96.75 91 ASP A C 1
ATOM 689 O O . ASP A 1 91 ? 17.660 1.990 -9.421 1.00 96.75 91 ASP A O 1
ATOM 693 N N . ALA A 1 92 ? 16.867 -0.065 -8.991 1.00 97.31 92 ALA A N 1
ATOM 694 C CA . ALA A 1 92 ? 15.487 0.260 -9.340 1.00 97.31 92 ALA A CA 1
ATOM 695 C C . ALA A 1 92 ? 14.864 1.290 -8.379 1.00 97.31 92 ALA A C 1
ATOM 697 O O . ALA A 1 92 ? 14.162 2.191 -8.834 1.00 97.31 92 ALA A O 1
ATOM 698 N N . GLN A 1 93 ? 15.129 1.207 -7.071 1.00 97.12 93 GLN A N 1
ATOM 699 C CA . GLN A 1 93 ? 14.688 2.224 -6.112 1.00 97.12 93 GLN A CA 1
ATOM 700 C C . GLN A 1 93 ? 15.313 3.586 -6.437 1.00 97.12 93 GLN A C 1
ATOM 702 O O . GLN A 1 93 ? 14.599 4.586 -6.492 1.00 97.12 93 GLN A O 1
ATOM 707 N N . GLU A 1 94 ? 16.625 3.639 -6.695 1.00 97.19 94 GLU A N 1
ATOM 708 C CA . GLU A 1 94 ? 17.300 4.890 -7.061 1.00 97.19 94 GLU A CA 1
ATOM 709 C C . GLU A 1 94 ? 16.693 5.499 -8.335 1.00 97.19 94 GLU A C 1
ATOM 711 O O . GLU A 1 94 ? 16.395 6.698 -8.391 1.00 97.19 94 GLU A O 1
ATOM 716 N N . ALA A 1 95 ? 16.437 4.661 -9.340 1.00 97.88 95 ALA A N 1
ATOM 717 C CA . ALA A 1 95 ? 15.782 5.053 -10.578 1.00 97.88 95 ALA A CA 1
ATOM 718 C C . ALA A 1 95 ? 14.348 5.569 -10.368 1.00 97.88 95 ALA A C 1
ATOM 720 O O . ALA A 1 95 ? 13.973 6.576 -10.978 1.00 97.88 95 ALA A O 1
ATOM 721 N N . ALA A 1 96 ? 13.563 4.934 -9.494 1.00 97.94 96 ALA A N 1
ATOM 722 C CA . ALA A 1 96 ? 12.218 5.382 -9.140 1.00 97.94 96 ALA A CA 1
ATOM 723 C C . ALA A 1 96 ? 12.249 6.750 -8.433 1.00 97.94 96 ALA A C 1
ATOM 725 O O . ALA A 1 96 ? 11.570 7.688 -8.864 1.00 97.94 96 ALA A O 1
ATOM 726 N N . SER A 1 97 ? 13.131 6.932 -7.442 1.00 97.00 97 SER A N 1
ATOM 727 C CA . SER A 1 97 ? 13.345 8.232 -6.789 1.00 97.00 97 SER A CA 1
ATOM 728 C C . SER A 1 97 ? 13.798 9.311 -7.780 1.00 97.00 97 SER A C 1
ATOM 730 O O . SER A 1 97 ? 13.386 10.472 -7.691 1.00 97.00 97 SER A O 1
ATOM 732 N N . LEU A 1 98 ? 14.645 8.960 -8.752 1.00 97.44 98 LEU A N 1
ATOM 733 C CA . LEU A 1 98 ? 15.064 9.877 -9.807 1.00 97.44 98 LEU A CA 1
ATOM 734 C C . LEU A 1 98 ? 13.890 10.257 -10.723 1.00 97.44 98 LEU A C 1
ATOM 736 O O . LEU A 1 98 ? 13.793 11.425 -11.108 1.00 97.44 98 LEU A O 1
ATOM 740 N N . ALA A 1 99 ? 13.006 9.318 -11.065 1.00 97.81 99 ALA A N 1
ATOM 741 C CA . ALA A 1 99 ? 11.817 9.584 -11.873 1.00 97.81 99 ALA A CA 1
ATOM 742 C C . ALA A 1 99 ? 10.851 10.543 -11.159 1.00 97.81 99 ALA A C 1
ATOM 744 O O . ALA A 1 99 ? 10.455 11.551 -11.753 1.00 97.81 99 ALA A O 1
ATOM 745 N N . MET A 1 100 ? 10.593 10.326 -9.863 1.00 96.69 100 MET A N 1
ATOM 746 C CA . MET A 1 100 ? 9.797 11.235 -9.025 1.00 96.69 100 MET A CA 1
ATOM 747 C C . MET A 1 100 ? 10.388 12.653 -8.998 1.00 96.69 100 MET A C 1
ATOM 749 O O . MET A 1 100 ? 9.702 13.632 -9.297 1.00 96.69 100 MET A O 1
ATOM 753 N N . LYS A 1 101 ? 11.706 12.785 -8.775 1.00 96.44 101 LYS A N 1
ATOM 754 C CA . LYS A 1 101 ? 12.419 14.082 -8.822 1.00 96.44 101 LYS A CA 1
ATOM 755 C C . LYS A 1 101 ? 12.341 14.779 -10.187 1.00 96.44 101 LYS A C 1
ATOM 757 O O . LYS A 1 101 ? 12.607 15.977 -10.284 1.00 96.44 101 LYS A O 1
ATOM 762 N N . ASN A 1 102 ? 12.021 14.046 -11.253 1.00 96.00 102 ASN A N 1
ATOM 763 C CA . ASN A 1 102 ? 11.873 14.569 -12.610 1.00 96.00 102 ASN A CA 1
ATOM 764 C C . ASN A 1 102 ? 10.415 14.713 -13.054 1.00 96.00 102 ASN A C 1
ATOM 766 O O . ASN A 1 102 ? 10.182 14.892 -14.249 1.00 96.00 102 ASN A O 1
ATOM 770 N N . LYS A 1 103 ? 9.475 14.739 -12.099 1.00 94.00 103 LYS A N 1
ATOM 771 C CA . LYS A 1 103 ? 8.052 15.016 -12.333 1.00 94.00 103 LYS A CA 1
ATOM 772 C C . LYS A 1 103 ? 7.392 14.021 -13.293 1.00 94.00 103 LYS A C 1
ATOM 774 O O . LYS A 1 103 ? 6.568 14.416 -14.111 1.00 94.00 103 LYS A O 1
ATOM 779 N N . ALA A 1 104 ? 7.772 12.745 -13.220 1.00 96.25 104 ALA A N 1
ATOM 780 C CA . ALA A 1 104 ? 6.895 11.702 -13.740 1.00 96.25 104 ALA A CA 1
ATOM 781 C C . ALA A 1 104 ? 5.556 11.770 -12.983 1.00 96.25 104 ALA A C 1
ATOM 783 O O . ALA A 1 104 ? 5.546 12.002 -11.775 1.00 96.25 104 ALA A O 1
ATOM 784 N N . ALA A 1 105 ? 4.449 11.619 -13.703 1.00 93.56 105 ALA A N 1
ATOM 785 C CA . ALA A 1 105 ? 3.101 11.695 -13.150 1.00 93.56 105 ALA A CA 1
ATOM 786 C C . ALA A 1 105 ? 2.764 10.465 -12.301 1.00 93.56 105 ALA A C 1
ATOM 788 O O . ALA A 1 105 ? 2.118 10.585 -11.265 1.00 93.56 105 ALA A O 1
ATOM 789 N N . LEU A 1 106 ? 3.244 9.297 -12.736 1.00 94.25 106 LEU A N 1
ATOM 790 C CA . LEU A 1 106 ? 3.175 8.041 -11.999 1.00 94.25 106 LEU A CA 1
ATOM 791 C C . LEU A 1 106 ? 4.515 7.312 -12.116 1.00 94.25 106 LEU A C 1
ATOM 793 O O . LEU A 1 106 ? 5.124 7.286 -13.190 1.00 94.25 106 LEU A O 1
ATOM 797 N N . VAL A 1 107 ? 4.972 6.726 -11.016 1.00 97.75 107 VAL A N 1
ATOM 798 C CA . VAL A 1 107 ? 6.183 5.914 -10.936 1.00 97.75 107 VAL A CA 1
ATOM 799 C C . VAL A 1 107 ? 5.859 4.629 -10.200 1.00 97.75 107 VAL A C 1
ATOM 801 O O . VAL A 1 107 ? 5.392 4.651 -9.066 1.00 97.75 107 VAL A O 1
ATOM 804 N N . GLU A 1 108 ? 6.160 3.504 -10.830 1.00 97.50 108 GLU A N 1
ATOM 805 C CA . GLU A 1 108 ? 5.926 2.178 -10.272 1.00 97.50 108 GLU A CA 1
ATOM 806 C C . GLU A 1 108 ? 7.202 1.352 -10.325 1.00 97.50 108 GLU A C 1
ATOM 808 O O . GLU A 1 108 ? 8.001 1.471 -11.255 1.00 97.50 108 GLU A O 1
ATOM 813 N N . LEU A 1 109 ? 7.372 0.474 -9.344 1.00 97.69 109 LEU A N 1
ATOM 814 C CA . LEU A 1 109 ? 8.423 -0.527 -9.298 1.00 97.69 109 LEU A CA 1
ATOM 815 C C . LEU A 1 109 ? 7.771 -1.907 -9.238 1.00 97.69 109 LEU A C 1
ATOM 817 O O . LEU A 1 109 ? 7.029 -2.239 -8.313 1.00 97.69 109 LEU A O 1
ATOM 821 N N . ILE A 1 110 ? 8.068 -2.724 -10.243 1.00 97.19 110 ILE A N 1
ATOM 822 C CA . ILE A 1 110 ? 7.550 -4.082 -10.377 1.00 97.19 110 ILE A CA 1
ATOM 823 C C . ILE A 1 110 ? 8.699 -5.058 -10.154 1.00 97.19 110 ILE A C 1
ATOM 825 O O . ILE A 1 110 ? 9.662 -5.078 -10.923 1.00 97.19 110 ILE A O 1
ATOM 829 N N . ASP A 1 111 ? 8.592 -5.898 -9.128 1.00 96.94 111 ASP A N 1
ATOM 830 C CA . ASP A 1 111 ? 9.540 -6.982 -8.887 1.00 96.94 111 ASP A CA 1
ATOM 831 C C . ASP A 1 111 ? 9.600 -7.931 -10.095 1.00 96.94 111 ASP A C 1
ATOM 833 O O . ASP A 1 111 ? 8.584 -8.421 -10.603 1.00 96.94 111 ASP A O 1
ATOM 837 N N . GLY A 1 112 ? 10.814 -8.230 -10.553 1.00 96.12 112 GLY A N 1
ATOM 838 C CA . GLY A 1 112 ? 11.061 -9.082 -11.708 1.00 96.12 112 GLY A CA 1
ATOM 839 C C . GLY A 1 112 ? 10.470 -10.484 -11.580 1.00 96.12 112 GLY A C 1
ATOM 840 O O . GLY A 1 112 ? 10.176 -11.128 -12.589 1.00 96.12 112 GLY A O 1
ATOM 841 N N . ARG A 1 113 ? 10.233 -10.962 -10.357 1.00 95.44 113 ARG A N 1
ATOM 842 C CA . ARG A 1 113 ? 9.587 -12.251 -10.092 1.00 95.44 113 ARG A CA 1
ATOM 843 C C . ARG A 1 113 ? 8.124 -12.259 -10.530 1.00 95.44 113 ARG A C 1
ATOM 845 O O . ARG A 1 113 ? 7.666 -13.300 -11.000 1.00 95.44 113 ARG A O 1
ATOM 852 N N . ILE A 1 114 ? 7.422 -11.125 -1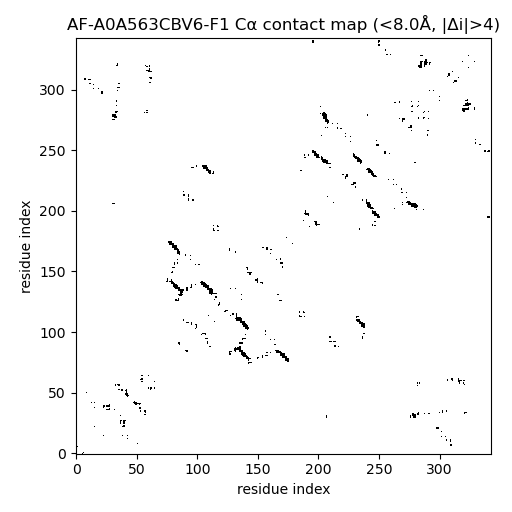0.465 1.00 95.31 114 ILE A N 1
ATOM 853 C CA . ILE A 1 114 ? 6.067 -10.958 -11.021 1.00 95.31 114 ILE A CA 1
ATOM 854 C C . ILE A 1 114 ? 6.121 -11.102 -12.546 1.00 95.31 114 ILE A C 1
ATOM 856 O O . ILE A 1 114 ? 5.371 -11.874 -13.147 1.00 95.31 114 ILE A O 1
ATOM 860 N N . LEU A 1 115 ? 7.075 -10.419 -13.181 1.00 94.88 115 LEU A N 1
ATOM 861 C CA . LEU A 1 115 ? 7.268 -10.447 -14.634 1.00 94.88 115 LEU A CA 1
ATOM 862 C C . LEU A 1 115 ? 7.695 -11.837 -15.125 1.00 94.88 115 LEU A C 1
ATOM 864 O O . LEU A 1 115 ? 7.242 -12.295 -16.174 1.00 94.88 115 LEU A O 1
ATOM 868 N N . ARG A 1 116 ? 8.487 -12.561 -14.327 1.00 94.38 116 ARG A N 1
ATOM 869 C CA . ARG A 1 116 ? 8.829 -13.965 -14.573 1.00 94.38 116 ARG A CA 1
ATOM 870 C C . ARG A 1 116 ? 7.588 -14.853 -14.588 1.00 94.38 116 ARG A C 1
ATOM 872 O O . ARG A 1 116 ? 7.495 -15.715 -15.458 1.00 94.38 116 ARG A O 1
ATOM 879 N N . GLN A 1 117 ? 6.642 -14.669 -13.663 1.00 91.50 117 GLN A N 1
ATOM 880 C CA . GLN A 1 117 ? 5.390 -15.438 -13.672 1.00 91.50 117 GLN A CA 1
ATOM 881 C C . GLN A 1 117 ? 4.562 -15.133 -14.921 1.00 91.50 117 GLN A C 1
ATOM 883 O O . GLN A 1 117 ? 4.119 -16.058 -15.598 1.00 91.50 117 GLN A O 1
ATOM 888 N N . ALA A 1 118 ? 4.445 -13.856 -15.295 1.00 91.44 118 ALA A N 1
ATOM 889 C CA . ALA A 1 118 ? 3.785 -13.465 -16.538 1.00 91.44 118 ALA A CA 1
ATOM 890 C C . ALA A 1 118 ? 4.446 -14.112 -17.771 1.00 91.44 118 ALA A C 1
ATOM 892 O O . ALA A 1 118 ? 3.757 -14.648 -18.640 1.00 91.44 118 ALA A O 1
ATOM 893 N N . TYR A 1 119 ? 5.782 -14.154 -17.809 1.00 92.69 119 TYR A N 1
ATOM 894 C CA . TYR A 1 119 ? 6.537 -14.845 -18.853 1.00 92.69 119 TYR A CA 1
ATOM 895 C C . TYR A 1 119 ? 6.234 -16.348 -18.895 1.00 92.69 119 TYR A C 1
ATOM 897 O O . TYR A 1 119 ? 6.010 -16.906 -19.972 1.00 92.69 119 TYR A O 1
ATOM 905 N N . LEU A 1 120 ? 6.197 -17.026 -17.749 1.00 91.25 120 LEU A N 1
ATOM 906 C CA . LEU A 1 120 ? 5.865 -18.454 -17.690 1.00 91.25 120 LEU A CA 1
ATOM 907 C C . LEU A 1 120 ? 4.422 -18.735 -18.135 1.00 91.25 120 LEU A C 1
ATOM 909 O O . LEU 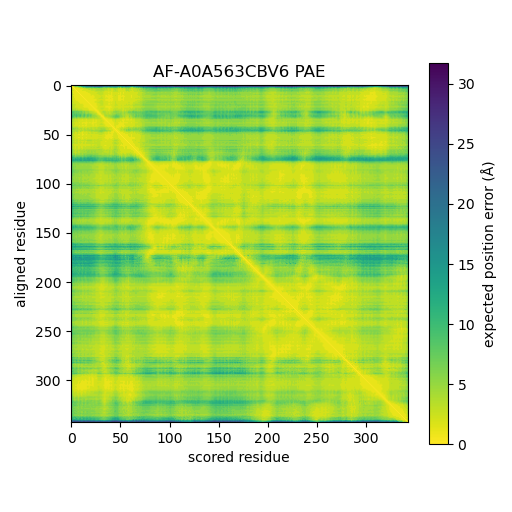A 1 120 ? 4.182 -19.751 -18.779 1.00 91.25 120 LEU A O 1
ATOM 913 N N . ALA A 1 121 ? 3.501 -17.801 -17.896 1.00 89.31 121 ALA A N 1
ATOM 914 C CA . ALA A 1 121 ? 2.120 -17.852 -18.376 1.00 89.31 121 ALA A CA 1
ATOM 915 C C . ALA A 1 121 ? 1.955 -17.494 -19.872 1.00 89.31 121 ALA A C 1
ATOM 917 O O . ALA A 1 121 ? 0.836 -17.400 -20.366 1.00 89.31 121 ALA A O 1
ATOM 918 N N . GLY A 1 122 ? 3.051 -17.276 -20.608 1.00 89.88 122 GLY A N 1
ATOM 919 C CA . GLY A 1 122 ? 3.028 -16.987 -22.046 1.00 89.88 122 GLY A CA 1
ATOM 920 C C . GLY A 1 122 ? 2.976 -15.501 -22.410 1.00 89.88 122 GLY A C 1
ATOM 921 O O . GLY A 1 122 ? 3.118 -15.165 -23.584 1.00 89.88 122 GLY A O 1
ATOM 922 N N . LYS A 1 123 ? 2.874 -14.589 -21.435 1.00 89.12 123 LYS A N 1
ATOM 923 C CA . LYS A 1 123 ? 2.898 -13.144 -21.691 1.00 89.12 123 LYS A CA 1
ATOM 924 C C . LYS A 1 123 ? 4.332 -12.688 -21.972 1.00 89.12 123 LYS A C 1
ATOM 926 O O . LYS A 1 123 ? 5.201 -12.748 -21.104 1.00 89.12 123 LYS A O 1
ATOM 931 N N . ARG A 1 124 ? 4.614 -12.263 -23.204 1.00 88.62 124 ARG A N 1
ATOM 932 C CA . ARG A 1 124 ? 5.919 -11.710 -23.604 1.00 88.62 124 ARG A CA 1
ATOM 933 C C . ARG A 1 124 ? 5.833 -10.187 -23.574 1.00 88.62 124 ARG A C 1
ATOM 935 O O . ARG A 1 124 ? 5.024 -9.609 -24.285 1.00 88.62 124 ARG A O 1
ATOM 942 N N . LEU A 1 125 ? 6.635 -9.564 -22.719 1.00 89.50 125 LEU A N 1
ATOM 943 C CA . LEU A 1 125 ? 6.700 -8.116 -22.547 1.00 89.50 125 LEU A CA 1
ATOM 944 C C . LEU A 1 125 ? 8.068 -7.654 -23.048 1.00 89.50 125 LEU A C 1
ATOM 946 O O . LEU A 1 125 ? 9.079 -7.986 -22.434 1.00 89.50 125 LEU A O 1
ATOM 950 N N . GLU A 1 126 ? 8.112 -6.932 -24.168 1.00 89.62 126 GLU A N 1
ATOM 951 C CA . GLU A 1 126 ? 9.382 -6.499 -24.781 1.00 89.62 126 GLU A CA 1
ATOM 952 C C . GLU A 1 126 ? 10.199 -5.596 -23.850 1.00 89.62 126 GLU A C 1
ATOM 954 O O . GLU A 1 126 ? 11.420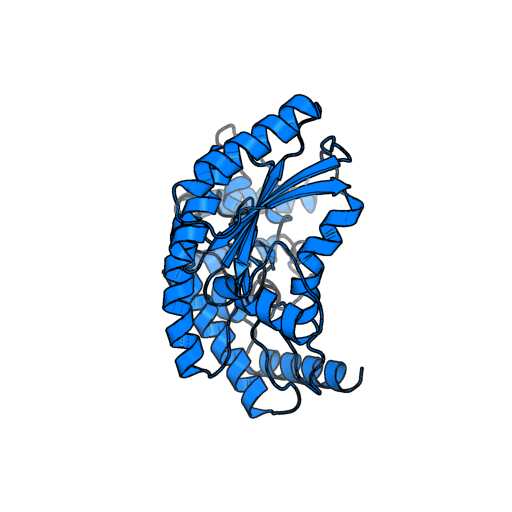 -5.705 -23.781 1.00 89.62 126 GLU A O 1
ATOM 959 N N . TRP A 1 127 ? 9.510 -4.780 -23.055 1.00 91.88 127 TRP A N 1
ATOM 960 C CA . TRP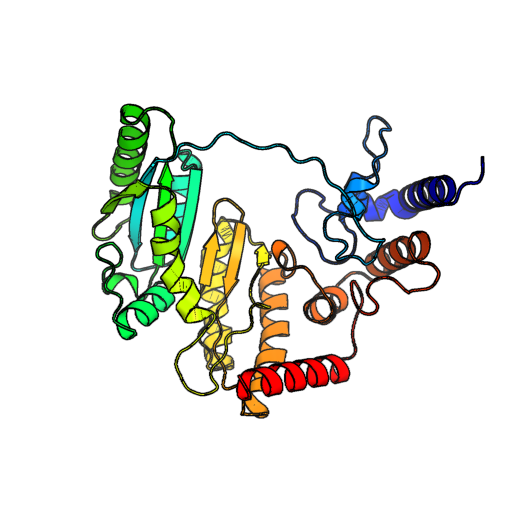 A 1 127 ? 10.103 -3.879 -22.072 1.00 91.88 127 TRP A CA 1
ATOM 961 C C . TRP A 1 127 ? 10.560 -4.565 -20.774 1.00 91.88 127 TRP A C 1
ATOM 963 O O . TRP A 1 127 ? 11.107 -3.896 -19.904 1.00 91.88 127 TRP A O 1
ATOM 973 N N . ALA A 1 128 ? 10.348 -5.878 -20.615 1.00 93.06 128 ALA A N 1
ATOM 974 C CA . ALA A 1 128 ? 10.748 -6.656 -19.438 1.00 93.06 128 ALA A CA 1
ATOM 975 C C . ALA A 1 128 ? 11.599 -7.878 -19.842 1.00 93.06 128 ALA A C 1
ATOM 977 O O . ALA A 1 128 ? 11.102 -9.012 -19.874 1.00 93.06 128 ALA A O 1
ATOM 978 N N . PRO A 1 129 ? 12.890 -7.676 -20.158 1.00 93.94 129 PRO A N 1
ATOM 979 C CA . PRO A 1 129 ? 13.789 -8.751 -20.564 1.00 93.94 129 PRO A CA 1
ATOM 980 C C . PRO A 1 129 ? 14.093 -9.707 -19.393 1.00 93.94 129 PRO A C 1
ATOM 982 O O . PRO A 1 129 ? 13.966 -9.346 -18.224 1.00 93.94 129 PRO A O 1
ATOM 985 N N . LYS A 1 130 ? 14.509 -10.949 -19.678 1.00 95.12 130 LYS A N 1
ATOM 986 C CA . LYS A 1 130 ? 14.681 -12.011 -18.655 1.00 95.12 130 LYS A CA 1
ATOM 987 C C . LYS A 1 130 ? 15.688 -11.651 -17.563 1.00 95.12 130 LYS A C 1
ATOM 989 O O . LYS A 1 130 ? 15.609 -12.154 -16.446 1.00 95.12 130 LYS A O 1
ATOM 994 N N . GLU A 1 131 ? 16.640 -10.797 -17.895 1.00 94.19 131 GLU A N 1
ATOM 995 C CA . GLU A 1 131 ? 17.703 -10.301 -17.038 1.00 94.19 131 GLU A CA 1
ATOM 996 C C . GLU A 1 131 ? 17.151 -9.555 -15.819 1.00 94.19 131 GLU A C 1
ATOM 998 O O . GLU A 1 131 ? 17.769 -9.601 -14.756 1.00 94.19 131 GLU A O 1
ATOM 1003 N N . CYS A 1 132 ? 15.967 -8.940 -15.933 1.00 94.62 132 CYS A N 1
ATOM 1004 C CA . CYS A 1 132 ? 15.325 -8.261 -14.811 1.00 94.62 132 CYS A CA 1
ATOM 1005 C C . CYS A 1 132 ? 14.562 -9.203 -13.876 1.00 94.62 132 CYS A C 1
ATOM 1007 O O . CYS A 1 132 ? 14.166 -8.776 -12.801 1.00 94.62 132 CYS A O 1
ATOM 1009 N N . PHE A 1 133 ? 14.389 -10.493 -14.204 1.00 95.44 133 PHE A N 1
ATOM 1010 C CA . PHE A 1 133 ? 13.583 -11.426 -13.395 1.00 95.44 133 PHE A CA 1
ATOM 1011 C C . PHE A 1 133 ? 14.130 -11.685 -11.983 1.00 95.44 133 PHE A C 1
ATOM 1013 O O . PHE A 1 133 ? 13.435 -12.277 -11.157 1.00 95.44 133 PHE A O 1
ATOM 1020 N N . ARG A 1 134 ? 15.376 -11.280 -11.716 1.00 93.25 134 ARG A N 1
ATOM 1021 C CA . ARG A 1 134 ? 16.012 -11.309 -10.388 1.00 93.25 134 ARG A CA 1
ATOM 1022 C C . ARG A 1 134 ? 16.135 -9.924 -9.738 1.00 93.25 134 ARG A C 1
ATOM 1024 O O . ARG A 1 134 ? 16.593 -9.852 -8.604 1.00 93.25 134 ARG A O 1
ATOM 1031 N N . GLY A 1 135 ? 15.761 -8.872 -10.460 1.00 96.12 135 GLY A N 1
ATOM 1032 C CA . GLY A 1 135 ? 15.754 -7.485 -10.017 1.00 96.12 135 GLY A CA 1
ATOM 1033 C C . GLY A 1 135 ? 14.344 -6.914 -10.092 1.00 96.12 135 GLY A C 1
ATOM 1034 O O . GLY A 1 135 ? 13.407 -7.507 -9.560 1.00 96.12 135 GLY A O 1
ATOM 1035 N N . ALA A 1 136 ? 14.189 -5.770 -10.752 1.00 97.19 136 ALA A N 1
ATOM 1036 C CA . ALA A 1 136 ? 12.910 -5.079 -10.878 1.00 97.19 136 ALA A CA 1
ATOM 1037 C C . ALA A 1 136 ? 12.846 -4.249 -12.168 1.00 97.19 136 ALA A C 1
ATOM 1039 O O . ALA A 1 136 ? 13.859 -4.033 -12.834 1.00 97.19 136 ALA A O 1
ATOM 1040 N N . VAL A 1 137 ? 11.653 -3.776 -12.516 1.00 97.50 137 VAL A N 1
ATOM 1041 C CA . VAL A 1 137 ? 11.429 -2.793 -13.582 1.00 97.50 137 VAL A CA 1
ATOM 1042 C C . VAL A 1 137 ? 10.790 -1.553 -12.981 1.00 97.50 137 VAL A C 1
ATOM 1044 O O . VAL A 1 137 ? 9.795 -1.665 -12.269 1.00 97.50 137 VAL A O 1
ATOM 1047 N N . VAL A 1 138 ? 11.340 -0.383 -13.300 1.00 97.94 138 VAL A N 1
ATOM 1048 C CA . 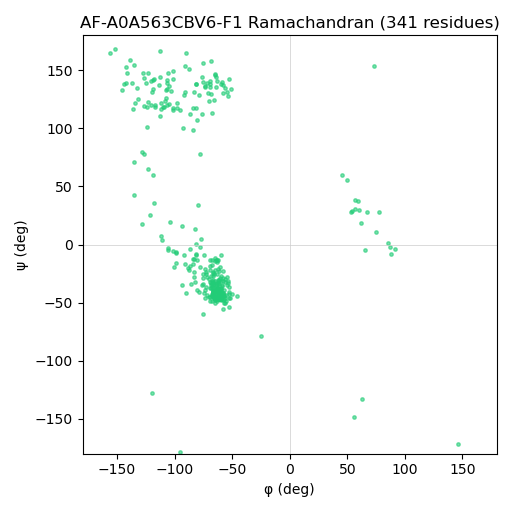VAL A 1 138 ? 10.716 0.912 -13.023 1.00 97.94 138 VAL A CA 1
ATOM 1049 C C . VAL A 1 138 ? 9.889 1.335 -14.229 1.00 97.94 138 VAL A C 1
ATOM 1051 O O . VAL A 1 138 ? 10.399 1.362 -15.350 1.00 97.94 138 VAL A O 1
ATOM 1054 N N . ILE A 1 139 ? 8.631 1.687 -13.997 1.00 97.19 139 ILE A N 1
ATOM 1055 C CA . ILE A 1 139 ? 7.727 2.279 -14.980 1.00 97.19 139 ILE A CA 1
ATOM 1056 C C . ILE A 1 139 ? 7.522 3.741 -14.588 1.00 97.19 139 ILE A C 1
ATOM 1058 O O . ILE A 1 139 ? 7.029 4.019 -13.503 1.00 97.19 139 ILE A O 1
ATOM 1062 N N . ALA A 1 140 ? 7.909 4.677 -15.453 1.00 97.38 140 ALA A N 1
ATOM 1063 C CA . ALA A 1 140 ? 7.695 6.108 -15.252 1.00 97.38 140 ALA A CA 1
ATOM 1064 C C . ALA A 1 140 ? 6.782 6.660 -16.350 1.00 97.38 140 ALA A C 1
ATOM 1066 O O . ALA A 1 140 ? 7.113 6.586 -17.535 1.00 97.38 140 ALA A O 1
ATOM 1067 N N . ILE A 1 141 ? 5.642 7.216 -15.956 1.00 95.38 141 ILE A N 1
ATOM 1068 C CA . ILE A 1 141 ? 4.589 7.690 -16.852 1.00 95.38 141 ILE A CA 1
ATOM 1069 C C . ILE A 1 141 ? 4.594 9.215 -16.889 1.00 95.38 141 ILE A C 1
ATOM 1071 O O . ILE A 1 141 ? 4.645 9.869 -15.850 1.00 95.38 141 ILE A O 1
ATOM 1075 N N . PHE A 1 142 ? 4.524 9.785 -18.089 1.00 95.00 142 PHE A N 1
ATOM 1076 C CA . PHE A 1 142 ? 4.416 11.223 -18.322 1.00 95.00 142 PHE A CA 1
ATOM 1077 C C . PHE A 1 142 ? 3.110 11.528 -19.054 1.00 95.00 142 PHE A C 1
ATOM 1079 O O . PHE A 1 142 ? 2.803 10.867 -20.046 1.00 95.00 142 PHE A O 1
ATOM 1086 N N . ASP A 1 143 ? 2.382 12.546 -18.597 1.00 92.69 143 ASP A N 1
ATOM 1087 C CA . ASP A 1 143 ? 1.020 12.886 -19.036 1.00 92.69 143 ASP A CA 1
ATOM 1088 C C . ASP A 1 143 ? 0.858 14.362 -19.451 1.00 92.69 143 ASP A C 1
ATOM 1090 O O . ASP A 1 143 ? -0.253 14.877 -19.547 1.00 92.69 143 ASP A O 1
ATOM 1094 N N . GLU A 1 144 ? 1.971 15.051 -19.722 1.00 91.38 144 GLU A N 1
ATOM 1095 C CA . GLU A 1 144 ? 1.969 16.447 -20.169 1.00 91.38 144 GLU A CA 1
ATOM 1096 C C . GLU A 1 144 ? 1.015 16.658 -21.363 1.00 91.38 144 GLU A C 1
ATOM 1098 O O . GLU A 1 144 ? 1.070 15.929 -22.360 1.00 91.38 144 GLU A O 1
ATOM 1103 N N . PHE A 1 145 ? 0.196 17.717 -21.299 1.00 88.25 145 PHE A N 1
ATOM 1104 C CA . PHE A 1 145 ? -0.829 18.035 -22.309 1.00 88.25 145 PHE A CA 1
ATOM 1105 C C . PHE A 1 145 ? -0.274 18.302 -23.713 1.00 88.25 145 PHE A C 1
ATOM 1107 O O . PHE A 1 145 ? -0.998 18.220 -24.697 1.00 88.25 145 PHE A O 1
ATOM 1114 N N . SER A 1 146 ? 1.001 18.680 -23.822 1.00 92.38 146 SER A N 1
ATOM 1115 C CA . SER A 1 146 ? 1.660 18.846 -25.116 1.00 92.38 146 SER A CA 1
ATOM 1116 C C . SER A 1 146 ? 2.461 17.596 -25.445 1.00 92.38 146 SER A C 1
ATOM 1118 O O . SER A 1 146 ? 3.428 17.300 -24.744 1.00 92.38 146 SER A O 1
ATOM 1120 N N . ASP A 1 147 ? 2.165 16.945 -26.570 1.00 91.12 147 ASP A N 1
ATOM 1121 C CA . ASP A 1 147 ? 2.897 15.754 -27.038 1.00 91.12 147 ASP A CA 1
ATOM 1122 C C . ASP A 1 147 ? 4.404 15.998 -27.110 1.00 91.12 147 ASP A C 1
ATOM 1124 O O . ASP A 1 147 ? 5.222 15.201 -26.647 1.00 91.12 147 ASP A O 1
ATOM 1128 N N . ARG A 1 148 ? 4.794 17.173 -27.621 1.00 93.50 148 ARG A N 1
ATOM 1129 C CA . ARG A 1 148 ? 6.200 17.576 -27.691 1.00 93.50 148 ARG A CA 1
ATOM 1130 C C . ARG A 1 148 ? 6.833 17.662 -26.303 1.00 93.50 148 ARG A C 1
ATOM 1132 O O . ARG A 1 148 ? 7.997 17.287 -26.155 1.00 93.50 148 ARG A O 1
ATOM 1139 N N . ALA A 1 149 ? 6.118 18.192 -25.312 1.00 94.44 149 ALA A N 1
ATOM 1140 C CA . ALA A 1 149 ? 6.611 18.283 -23.940 1.00 94.44 149 ALA A CA 1
ATOM 1141 C C . ALA A 1 149 ? 6.684 16.896 -23.285 1.00 94.44 149 ALA A C 1
ATOM 1143 O O . ALA A 1 149 ? 7.730 16.557 -22.730 1.00 94.44 149 ALA A O 1
ATOM 1144 N N . ARG A 1 150 ? 5.637 16.079 -23.447 1.00 94.69 150 ARG A N 1
ATOM 1145 C CA . ARG A 1 150 ? 5.512 14.714 -22.919 1.00 94.69 150 ARG A CA 1
ATOM 1146 C C . ARG A 1 150 ? 6.643 13.810 -23.401 1.00 94.69 150 ARG A C 1
ATOM 1148 O O . ARG A 1 150 ? 7.439 13.318 -22.600 1.00 94.69 150 ARG A O 1
ATOM 1155 N N . VAL A 1 151 ? 6.827 13.717 -24.718 1.00 94.88 151 VAL A N 1
ATOM 1156 C CA . VAL A 1 151 ? 7.901 12.921 -25.333 1.00 94.88 151 VAL A CA 1
ATOM 1157 C C . VAL A 1 151 ? 9.282 13.458 -24.945 1.00 94.88 151 VAL A C 1
ATOM 1159 O O . VAL A 1 151 ? 10.220 12.689 -24.722 1.00 94.88 151 VAL A O 1
ATOM 1162 N N . LYS A 1 152 ? 9.448 14.784 -24.836 1.00 96.38 152 LYS A N 1
ATOM 1163 C CA . LYS A 1 152 ? 10.717 15.389 -24.402 1.00 96.38 152 LYS A CA 1
ATOM 1164 C C . LYS A 1 152 ? 11.044 15.040 -22.948 1.00 96.38 152 LYS A C 1
ATOM 1166 O O . LYS A 1 152 ? 12.212 14.769 -22.660 1.00 96.38 152 LYS A O 1
ATOM 1171 N N . ALA A 1 153 ? 10.058 15.049 -22.052 1.00 96.69 153 ALA A N 1
ATOM 1172 C CA . ALA A 1 153 ? 10.227 14.661 -20.655 1.00 96.69 153 ALA A CA 1
ATOM 1173 C C . ALA A 1 153 ? 10.630 13.184 -20.543 1.00 96.69 153 ALA A C 1
ATOM 1175 O O . ALA A 1 153 ? 11.662 12.881 -19.941 1.00 96.69 153 ALA A O 1
ATOM 1176 N N . ALA A 1 154 ? 9.921 12.297 -21.245 1.00 97.12 154 ALA A N 1
ATOM 1177 C CA . ALA A 1 154 ? 10.224 10.870 -21.283 1.00 97.12 154 ALA A CA 1
ATOM 1178 C C . ALA A 1 154 ? 11.635 10.580 -21.837 1.00 97.12 154 ALA A C 1
ATOM 1180 O O . ALA A 1 154 ? 12.435 9.898 -21.196 1.00 97.12 154 ALA A O 1
ATOM 1181 N N . LYS A 1 155 ? 12.024 11.190 -22.968 1.00 97.19 155 LYS A N 1
ATOM 1182 C CA . LYS A 1 155 ? 13.386 11.050 -23.531 1.00 97.19 155 LYS A CA 1
ATOM 1183 C C . LYS A 1 155 ? 14.473 11.586 -22.600 1.00 97.19 155 LYS A C 1
ATOM 1185 O O . LYS A 1 155 ? 15.553 11.001 -22.498 1.00 97.19 155 LYS A O 1
ATOM 1190 N N . LYS A 1 156 ? 14.209 12.699 -21.905 1.00 97.25 156 LYS A N 1
ATOM 1191 C CA . LYS A 1 156 ? 15.121 13.225 -20.880 1.00 97.25 156 LYS A CA 1
ATOM 1192 C C . LYS A 1 156 ? 15.275 12.224 -19.736 1.00 97.25 156 LYS A C 1
ATOM 1194 O O . LYS A 1 156 ? 16.391 12.064 -19.247 1.00 97.25 156 LYS A O 1
ATOM 1199 N N . MET A 1 157 ? 14.194 11.554 -19.341 1.00 97.69 157 MET A N 1
ATOM 1200 C CA . MET A 1 157 ? 14.227 10.533 -18.301 1.00 97.69 157 MET A CA 1
ATOM 1201 C C . MET A 1 157 ? 15.057 9.318 -18.723 1.00 97.69 157 MET A C 1
ATOM 1203 O O . MET A 1 157 ? 15.957 8.932 -17.982 1.00 97.69 157 MET A O 1
ATOM 1207 N N . MET A 1 158 ? 14.865 8.797 -19.940 1.00 97.19 158 MET A N 1
ATOM 1208 C CA . MET A 1 158 ? 15.681 7.692 -20.471 1.00 97.19 158 MET A CA 1
ATOM 1209 C C . MET A 1 158 ? 17.184 7.987 -20.394 1.00 97.19 158 MET A C 1
ATOM 1211 O O . MET A 1 158 ? 17.954 7.161 -19.914 1.00 97.19 158 MET A O 1
ATOM 1215 N N . LYS A 1 159 ? 17.603 9.195 -20.803 1.00 96.38 159 LYS A N 1
ATOM 1216 C CA . LYS A 1 159 ? 19.015 9.613 -20.748 1.00 96.38 159 LYS A CA 1
ATOM 1217 C C . LYS A 1 159 ? 19.574 9.652 -19.321 1.00 96.38 159 LYS A C 1
ATOM 1219 O O . LYS A 1 159 ? 20.774 9.491 -19.128 1.00 96.38 159 LYS A O 1
ATOM 1224 N N . LYS A 1 160 ? 18.737 9.929 -18.320 1.00 96.50 160 LYS A N 1
ATOM 1225 C CA . LYS A 1 160 ? 19.174 9.920 -16.921 1.00 96.50 160 LYS A CA 1
ATOM 1226 C C . LYS A 1 160 ? 19.256 8.499 -16.372 1.00 96.50 160 LYS A C 1
ATOM 1228 O O . LYS A 1 160 ? 20.223 8.182 -15.695 1.00 96.50 160 LYS A O 1
ATOM 1233 N N . LEU A 1 161 ? 18.286 7.647 -16.702 1.00 95.56 161 LEU A N 1
ATOM 1234 C CA . LEU A 1 161 ? 18.264 6.249 -16.259 1.00 95.56 161 LEU A CA 1
ATOM 1235 C C . LEU A 1 161 ? 19.397 5.415 -16.861 1.00 95.56 161 LEU A C 1
ATOM 1237 O O . LEU A 1 161 ? 19.871 4.488 -16.215 1.00 95.56 161 LEU A O 1
ATOM 1241 N N . SER A 1 162 ? 19.902 5.774 -18.045 1.00 91.56 162 SER A N 1
ATOM 1242 C CA . SER A 1 162 ? 21.077 5.105 -18.621 1.00 91.56 162 SER A CA 1
ATOM 1243 C C . SER A 1 162 ? 22.359 5.298 -17.803 1.00 91.56 162 SER A C 1
ATOM 1245 O O . SER A 1 162 ? 23.349 4.638 -18.088 1.00 91.56 162 SER A O 1
ATOM 1247 N N . ALA A 1 163 ? 22.367 6.208 -16.823 1.00 92.44 163 ALA A N 1
ATOM 1248 C CA . ALA A 1 163 ? 23.484 6.388 -15.898 1.00 92.44 163 ALA A CA 1
ATOM 1249 C C . ALA A 1 163 ? 23.426 5.458 -14.668 1.00 92.44 163 ALA A C 1
ATOM 1251 O O . ALA A 1 163 ? 24.354 5.494 -13.870 1.00 92.44 163 ALA A O 1
ATOM 1252 N N . ILE A 1 164 ? 22.362 4.657 -14.509 1.00 92.12 164 ILE A N 1
ATOM 1253 C CA . ILE A 1 164 ? 22.129 3.757 -13.360 1.00 92.12 164 ILE A CA 1
ATOM 1254 C C . ILE A 1 164 ? 22.073 2.288 -13.838 1.00 92.12 164 ILE A C 1
ATOM 1256 O O . ILE A 1 164 ? 21.260 1.497 -13.383 1.00 92.12 164 ILE A O 1
ATOM 1260 N N . ASP A 1 165 ? 22.873 1.918 -14.844 1.00 89.75 165 ASP A N 1
ATOM 1261 C CA . ASP A 1 165 ? 22.975 0.539 -15.364 1.00 89.75 165 ASP A CA 1
ATOM 1262 C C . ASP A 1 165 ? 21.643 -0.134 -15.780 1.00 89.75 165 ASP A C 1
ATOM 1264 O O . ASP A 1 165 ? 21.505 -1.362 -15.782 1.00 89.75 165 ASP A O 1
ATOM 1268 N N . ALA A 1 166 ? 20.655 0.667 -16.193 1.00 92.62 166 ALA A N 1
ATOM 1269 C CA . ALA A 1 166 ? 19.384 0.165 -16.706 1.00 92.62 166 ALA A CA 1
ATOM 1270 C C . ALA A 1 166 ? 19.569 -0.653 -18.002 1.00 92.62 166 ALA A C 1
ATOM 1272 O O . ALA A 1 166 ? 20.321 -0.284 -18.908 1.00 92.62 166 ALA A O 1
ATOM 1273 N N . ILE A 1 167 ? 18.820 -1.748 -18.128 1.00 92.44 167 ILE A N 1
ATOM 1274 C CA . ILE A 1 167 ? 18.916 -2.705 -19.236 1.00 92.44 167 ILE A CA 1
ATOM 1275 C C . ILE A 1 167 ? 17.884 -2.357 -20.309 1.00 92.44 167 ILE A C 1
ATOM 1277 O O . ILE A 1 167 ? 16.695 -2.514 -20.070 1.00 92.44 167 ILE A O 1
ATOM 1281 N N . ASN A 1 168 ? 18.307 -1.979 -21.518 1.00 92.00 168 ASN A N 1
ATOM 1282 C CA . ASN A 1 168 ? 17.410 -1.799 -22.674 1.00 92.00 168 ASN A CA 1
ATOM 1283 C C . ASN A 1 168 ? 16.166 -0.933 -22.368 1.00 92.00 168 ASN A C 1
ATOM 1285 O O . ASN A 1 168 ? 15.027 -1.364 -22.562 1.00 92.00 168 ASN A O 1
ATOM 1289 N N . ILE A 1 169 ? 16.388 0.293 -21.875 1.00 96.19 169 ILE A N 1
ATOM 1290 C CA . ILE A 1 169 ? 15.303 1.229 -21.541 1.00 96.19 169 ILE A CA 1
ATOM 1291 C C . ILE A 1 169 ? 14.381 1.412 -22.751 1.00 96.19 169 ILE A C 1
ATOM 1293 O O . ILE A 1 169 ? 14.837 1.754 -23.844 1.00 96.19 169 ILE A O 1
ATOM 1297 N N . SER A 1 170 ? 13.082 1.230 -22.535 1.00 95.81 170 SER A N 1
ATOM 1298 C CA . SER A 1 170 ? 12.055 1.344 -23.570 1.00 95.81 170 SER A CA 1
ATOM 1299 C C . SER A 1 170 ? 11.248 2.630 -23.402 1.00 95.81 170 SER A C 1
ATOM 1301 O O . SER A 1 170 ? 10.933 3.025 -22.280 1.00 95.81 170 SER A O 1
ATOM 1303 N N . LEU A 1 171 ? 10.898 3.262 -24.524 1.00 95.94 171 LEU A N 1
ATOM 1304 C CA . LEU A 1 171 ? 9.891 4.321 -24.597 1.00 95.94 171 LEU A CA 1
ATOM 1305 C C . LEU A 1 171 ? 8.663 3.756 -25.296 1.00 95.94 171 LEU A C 1
ATOM 1307 O O . LEU A 1 171 ? 8.774 3.257 -26.413 1.00 95.94 171 LEU A O 1
ATOM 1311 N N . ILE A 1 172 ? 7.520 3.836 -24.631 1.00 93.62 172 ILE A N 1
ATOM 1312 C CA . ILE A 1 172 ? 6.257 3.288 -25.104 1.00 93.62 172 ILE A CA 1
ATOM 1313 C C . ILE A 1 172 ? 5.253 4.433 -25.114 1.00 93.62 172 ILE A C 1
ATOM 1315 O O . ILE A 1 172 ? 4.963 5.009 -24.066 1.00 93.62 172 ILE A O 1
ATOM 1319 N N . ASP A 1 173 ? 4.727 4.760 -26.287 1.00 90.31 173 ASP A N 1
ATOM 1320 C CA . ASP A 1 173 ? 3.568 5.640 -26.388 1.00 90.31 173 ASP A CA 1
ATOM 1321 C C . ASP A 1 173 ? 2.307 4.798 -26.176 1.00 90.31 173 ASP A C 1
ATOM 1323 O O . ASP A 1 173 ? 2.178 3.697 -26.720 1.00 90.31 173 ASP A O 1
ATOM 1327 N N . MET A 1 174 ? 1.417 5.274 -25.309 1.00 86.94 174 MET A N 1
ATOM 1328 C CA . MET A 1 174 ? 0.298 4.480 -24.819 1.00 86.94 174 MET A CA 1
ATOM 1329 C C . MET A 1 174 ? -0.937 5.346 -24.593 1.00 86.94 174 MET A C 1
ATOM 1331 O O . MET A 1 174 ? -0.865 6.387 -23.945 1.00 86.94 174 MET A O 1
ATOM 1335 N N . GLU A 1 175 ? -2.084 4.886 -25.080 1.00 85.38 175 GLU A N 1
ATOM 1336 C CA . GLU A 1 175 ? -3.386 5.448 -24.712 1.00 85.38 175 GLU A CA 1
ATOM 1337 C C . GLU A 1 175 ? -3.791 4.993 -23.304 1.00 85.38 175 GLU A C 1
ATOM 1339 O O . GLU A 1 175 ? -3.378 3.930 -22.836 1.00 85.38 175 GLU A O 1
ATOM 1344 N N . VAL A 1 176 ? -4.655 5.751 -22.631 1.00 80.75 176 VAL A N 1
ATOM 1345 C CA . VAL A 1 176 ? -5.106 5.443 -21.263 1.00 80.75 176 VAL A CA 1
ATOM 1346 C C . VAL A 1 176 ? -5.663 4.028 -21.088 1.00 80.75 176 VAL A C 1
ATOM 1348 O O . VAL A 1 176 ? -5.387 3.379 -20.080 1.00 80.75 176 VAL A O 1
ATOM 1351 N N . GLN A 1 177 ? -6.365 3.492 -22.086 1.00 77.44 177 GLN A N 1
ATOM 1352 C CA . GLN A 1 177 ? -6.900 2.128 -22.065 1.00 77.44 177 GLN A CA 1
ATOM 1353 C C . GLN A 1 177 ? -5.788 1.064 -22.055 1.00 77.44 177 GLN A C 1
ATOM 1355 O O . GLN A 1 177 ? -5.990 -0.044 -21.556 1.00 77.44 177 GLN A O 1
ATOM 1360 N N . GLY A 1 178 ? -4.603 1.397 -22.574 1.00 79.69 178 GLY A N 1
ATOM 1361 C CA . GLY A 1 178 ? -3.432 0.526 -22.606 1.00 79.69 178 GLY A CA 1
ATOM 1362 C C . GLY A 1 178 ? -2.748 0.348 -21.247 1.00 79.69 178 GLY A C 1
ATOM 1363 O O . GLY A 1 178 ? -2.080 -0.670 -21.052 1.00 79.69 178 GLY A O 1
ATOM 1364 N N . LEU A 1 179 ? -2.955 1.264 -20.287 1.00 77.88 179 LEU A N 1
ATOM 1365 C CA . LEU A 1 179 ? -2.324 1.196 -18.958 1.00 77.88 179 LEU A CA 1
ATOM 1366 C C . LEU A 1 179 ? -2.687 -0.089 -18.207 1.00 77.88 179 LEU A C 1
ATOM 1368 O O . LEU A 1 179 ? -1.825 -0.718 -17.597 1.00 77.88 179 LEU A O 1
ATOM 1372 N N . ALA A 1 180 ? -3.929 -0.563 -18.340 1.00 79.50 180 ALA A N 1
ATOM 1373 C CA . ALA A 1 180 ? -4.348 -1.846 -17.770 1.00 79.50 180 ALA A CA 1
ATOM 1374 C C . ALA A 1 180 ? -3.496 -3.027 -18.291 1.00 79.50 180 ALA A C 1
ATOM 1376 O O . ALA A 1 180 ? -3.266 -4.022 -17.595 1.00 79.50 180 ALA A O 1
ATOM 1377 N N . GLY A 1 181 ? -2.964 -2.912 -19.512 1.00 80.69 181 GLY A N 1
ATOM 1378 C CA . GLY A 1 181 ? -2.035 -3.869 -20.102 1.00 80.69 181 GLY A CA 1
ATOM 1379 C C . GLY A 1 181 ? -0.704 -3.973 -19.348 1.00 80.69 181 GLY A C 1
ATOM 1380 O O . GLY A 1 181 ? -0.164 -5.084 -19.246 1.00 80.69 181 GLY A O 1
ATOM 1381 N N . LEU A 1 182 ? -0.212 -2.870 -18.767 1.00 77.50 182 LEU A N 1
ATOM 1382 C CA . LEU A 1 182 ? 0.995 -2.851 -17.929 1.00 77.50 182 LEU A CA 1
ATOM 1383 C C . LEU A 1 182 ? 0.771 -3.633 -16.632 1.00 77.50 182 LEU A C 1
ATOM 1385 O O . LEU A 1 182 ? 1.579 -4.495 -16.285 1.00 77.50 182 LEU A O 1
ATOM 1389 N N . HIS A 1 183 ? -0.373 -3.416 -15.979 1.00 83.81 183 HIS A N 1
ATOM 1390 C CA . HIS A 1 183 ? -0.703 -4.022 -14.683 1.00 83.81 183 HIS A CA 1
ATOM 1391 C C . HIS A 1 183 ? -1.269 -5.432 -14.758 1.00 83.81 183 HIS A C 1
ATOM 1393 O O . HIS A 1 183 ? -1.324 -6.123 -13.747 1.00 83.81 183 HIS A O 1
ATOM 1399 N N . SER A 1 184 ? -1.656 -5.923 -15.933 1.00 83.19 184 SER A N 1
ATOM 1400 C CA . SER A 1 184 ? -2.213 -7.281 -16.042 1.00 83.19 184 SER A CA 1
ATOM 1401 C C . SER A 1 184 ? -1.238 -8.402 -15.632 1.00 83.19 184 SER A C 1
ATOM 1403 O O . SER A 1 184 ? -1.675 -9.525 -15.406 1.00 83.19 184 SER A O 1
ATOM 1405 N N . SER A 1 185 ? 0.068 -8.133 -15.483 1.00 84.12 185 SER A N 1
ATOM 1406 C CA . SER A 1 185 ? 0.998 -9.071 -14.825 1.00 84.12 185 SER A CA 1
ATOM 1407 C C . SER A 1 185 ? 0.719 -9.230 -13.322 1.00 84.12 185 SER A C 1
ATOM 1409 O O . SER A 1 185 ? 0.900 -10.325 -12.795 1.00 84.12 185 SER A O 1
ATOM 1411 N N . LEU A 1 186 ? 0.231 -8.184 -12.648 1.00 86.31 186 LEU A N 1
ATOM 1412 C CA . LEU A 1 186 ? -0.195 -8.219 -11.244 1.00 86.31 186 LEU A CA 1
ATOM 1413 C C . LEU A 1 186 ? -1.455 -9.073 -11.072 1.00 86.31 186 LEU A C 1
ATOM 1415 O O . LEU A 1 186 ? -1.544 -9.853 -10.128 1.00 86.31 186 LEU A O 1
ATOM 1419 N N . ALA A 1 187 ? -2.387 -9.018 -12.029 1.00 84.81 187 ALA A N 1
ATOM 1420 C CA . ALA A 1 187 ? -3.600 -9.840 -11.998 1.00 84.81 187 ALA A CA 1
ATOM 1421 C C . ALA A 1 187 ? -3.288 -11.352 -11.961 1.00 84.81 187 ALA A C 1
ATOM 1423 O O . ALA A 1 187 ? -3.966 -12.111 -11.271 1.00 84.81 187 ALA A O 1
ATOM 1424 N N . LEU A 1 188 ? -2.215 -11.787 -12.635 1.00 84.94 188 LEU A N 1
ATOM 1425 C CA . LEU A 1 188 ? -1.743 -13.181 -12.596 1.00 84.94 188 LEU A CA 1
ATOM 1426 C C . LEU A 1 188 ? -1.213 -13.597 -11.215 1.00 84.94 188 LEU A C 1
ATOM 1428 O O . LEU A 1 188 ? -1.192 -14.784 -10.893 1.00 84.94 188 LEU A O 1
ATOM 1432 N N . MET A 1 189 ? -0.774 -12.633 -10.403 1.00 88.38 189 MET A N 1
ATOM 1433 C CA . MET A 1 189 ? -0.355 -12.882 -9.026 1.00 88.38 189 MET A CA 1
ATOM 1434 C C . MET A 1 189 ? -1.555 -12.981 -8.085 1.00 88.38 189 MET A C 1
ATOM 1436 O O . MET A 1 189 ? -1.560 -13.836 -7.203 1.00 88.38 189 MET A O 1
ATOM 1440 N N . GLU A 1 190 ? -2.581 -12.149 -8.286 1.00 85.25 190 GLU A N 1
ATOM 1441 C CA . GLU A 1 190 ? -3.811 -12.168 -7.481 1.00 85.25 190 GLU A CA 1
ATOM 1442 C C . GLU A 1 190 ? -4.682 -13.413 -7.737 1.00 85.25 190 GLU A C 1
ATOM 1444 O O . GLU A 1 190 ? -5.389 -13.887 -6.837 1.00 85.25 190 GLU A O 1
ATOM 1449 N N . ALA A 1 191 ? -4.617 -13.963 -8.951 1.00 84.56 191 ALA A N 1
ATOM 1450 C CA . ALA A 1 191 ? -5.325 -15.171 -9.362 1.00 84.56 191 ALA A CA 1
ATOM 1451 C C . ALA A 1 191 ? -4.364 -16.190 -10.009 1.00 84.56 191 ALA A C 1
ATOM 1453 O O . ALA A 1 191 ? -4.313 -16.303 -11.236 1.00 84.56 191 ALA A O 1
ATOM 1454 N N . PRO A 1 192 ? -3.597 -16.946 -9.198 1.00 85.62 192 PRO A N 1
ATOM 1455 C CA . PRO A 1 192 ? -2.733 -18.005 -9.709 1.00 85.62 192 PRO A CA 1
ATOM 1456 C C . PRO A 1 192 ? -3.535 -19.064 -10.479 1.00 85.62 192 PRO A C 1
ATOM 1458 O O . PRO A 1 192 ? -4.607 -19.472 -10.041 1.00 85.62 192 PRO A O 1
ATOM 1461 N N . SER A 1 193 ? -2.999 -19.552 -11.600 1.00 83.75 193 SER A N 1
ATOM 1462 C CA . SER A 1 193 ? -3.632 -20.608 -12.410 1.00 83.75 193 SER A CA 1
ATOM 1463 C C . SER A 1 193 ? -3.410 -22.026 -11.869 1.00 83.75 193 SER A C 1
ATOM 1465 O O . SER A 1 193 ? -4.053 -22.975 -12.314 1.00 83.75 193 SER A O 1
ATOM 1467 N N . GLU A 1 194 ? -2.481 -22.185 -10.927 1.00 88.00 194 GLU A N 1
ATOM 1468 C CA . GLU A 1 194 ? -2.171 -23.457 -10.279 1.00 88.00 194 GLU A CA 1
ATOM 1469 C C . GLU A 1 194 ? -3.341 -23.906 -9.373 1.00 88.00 194 GLU A C 1
ATOM 1471 O O . GLU A 1 194 ? -3.854 -23.094 -8.597 1.00 88.00 194 GLU A O 1
ATOM 1476 N N . PRO A 1 195 ? -3.759 -25.188 -9.402 1.00 87.88 195 PRO A N 1
ATOM 1477 C CA . PRO A 1 195 ? -4.876 -25.667 -8.589 1.00 87.88 195 PRO A CA 1
ATOM 1478 C C . PRO A 1 195 ? -4.705 -25.360 -7.099 1.00 87.88 195 PRO A C 1
ATOM 1480 O O . PRO A 1 195 ? -3.672 -25.667 -6.510 1.00 87.88 195 PRO A O 1
ATOM 1483 N N . HIS A 1 196 ? -5.748 -24.795 -6.485 1.00 90.75 196 HIS A N 1
ATOM 1484 C CA . HIS A 1 196 ? -5.825 -24.454 -5.053 1.00 90.75 196 HIS A CA 1
ATOM 1485 C C . HIS A 1 196 ? -4.857 -23.368 -4.574 1.00 90.75 196 HIS A C 1
ATOM 1487 O O . HIS A 1 196 ? -4.958 -22.948 -3.415 1.00 90.75 196 HIS A O 1
ATOM 1493 N N . MET A 1 197 ? -3.969 -22.875 -5.436 1.00 92.25 197 MET A N 1
ATOM 1494 C CA . MET A 1 197 ? -3.057 -21.794 -5.099 1.00 92.25 197 MET A CA 1
ATOM 1495 C C . MET A 1 197 ? -3.801 -20.467 -5.044 1.00 92.25 197 MET A C 1
ATOM 1497 O O . MET A 1 197 ? -4.596 -20.131 -5.918 1.00 92.25 197 MET A O 1
ATOM 1501 N N . THR A 1 198 ? -3.525 -19.684 -4.009 1.00 90.94 198 THR A N 1
ATOM 1502 C CA . THR A 1 198 ? -4.130 -18.364 -3.841 1.00 90.94 198 THR A CA 1
ATOM 1503 C C . THR A 1 198 ? -3.131 -17.374 -3.264 1.00 90.94 198 THR A C 1
ATOM 1505 O O . THR A 1 198 ? -2.229 -17.759 -2.520 1.00 90.94 198 THR A O 1
ATOM 1508 N N . ALA A 1 199 ? -3.336 -16.092 -3.569 1.00 91.56 199 ALA A N 1
ATOM 1509 C CA . ALA A 1 199 ? -2.610 -14.980 -2.970 1.00 91.56 199 ALA A CA 1
ATOM 1510 C C . ALA A 1 199 ? -3.578 -14.077 -2.183 1.00 91.56 199 ALA A C 1
ATOM 1512 O O . ALA A 1 199 ? -4.529 -13.545 -2.764 1.00 91.56 199 ALA A O 1
ATOM 1513 N N . PRO A 1 200 ? -3.413 -13.915 -0.857 1.00 89.94 200 PRO A N 1
ATOM 1514 C CA . PRO A 1 200 ? -4.247 -13.003 -0.084 1.00 89.94 200 PRO A CA 1
ATOM 1515 C C . PRO A 1 200 ? -3.950 -11.540 -0.417 1.00 89.94 200 PRO A C 1
ATOM 1517 O O . PRO A 1 200 ? -2.851 -11.053 -0.163 1.00 89.94 200 PRO A O 1
ATOM 1520 N N . ARG A 1 201 ? -4.974 -10.788 -0.837 1.00 89.00 201 ARG A N 1
ATOM 1521 C CA . ARG A 1 201 ? -4.872 -9.323 -0.997 1.00 89.00 201 ARG A CA 1
ATOM 1522 C C . ARG A 1 201 ? -4.602 -8.590 0.319 1.00 89.00 201 ARG A C 1
ATOM 1524 O O . ARG A 1 201 ? -4.231 -7.425 0.306 1.00 89.00 201 ARG A O 1
ATOM 1531 N N . ALA A 1 202 ? -4.745 -9.255 1.463 1.00 90.06 202 ALA A N 1
ATOM 1532 C CA . ALA A 1 202 ? -4.407 -8.668 2.752 1.00 90.06 202 ALA A CA 1
ATOM 1533 C C . ALA A 1 202 ? -2.902 -8.359 2.912 1.00 90.06 202 ALA A C 1
ATOM 1535 O O . ALA A 1 202 ? -2.561 -7.578 3.787 1.00 90.06 202 ALA A O 1
ATOM 1536 N N . PHE A 1 203 ? -2.006 -8.877 2.062 1.00 94.06 203 PHE A N 1
ATOM 1537 C CA . PHE A 1 203 ? -0.596 -8.445 2.013 1.00 94.06 203 PHE A CA 1
ATOM 1538 C C . PHE A 1 203 ? -0.365 -7.158 1.191 1.00 94.06 203 PHE A C 1
ATOM 1540 O O . PHE A 1 203 ? 0.767 -6.821 0.847 1.00 94.06 203 PHE A O 1
ATOM 1547 N N . SER A 1 204 ? -1.436 -6.441 0.853 1.00 94.00 204 SER A N 1
ATOM 1548 C CA . SER A 1 204 ? -1.400 -5.193 0.092 1.00 94.00 204 SER A CA 1
ATOM 1549 C C . SER A 1 204 ? -1.818 -3.987 0.929 1.00 94.00 204 SER A C 1
ATOM 1551 O O . SER A 1 204 ? -2.374 -4.145 2.020 1.00 94.00 204 SER A O 1
ATOM 1553 N N . GLY A 1 205 ? -1.565 -2.780 0.424 1.00 94.56 205 GLY A N 1
ATOM 1554 C CA . GLY A 1 205 ? -1.930 -1.541 1.112 1.00 94.56 205 GLY A CA 1
ATOM 1555 C C . GLY A 1 205 ? -0.996 -1.164 2.249 1.00 94.56 205 GLY A C 1
ATOM 1556 O O . GLY A 1 205 ? -1.432 -0.524 3.202 1.00 94.56 205 GLY A O 1
ATOM 1557 N N . ILE A 1 206 ? 0.260 -1.583 2.132 1.00 95.75 206 ILE A N 1
ATOM 1558 C CA . ILE A 1 206 ? 1.351 -1.222 3.028 1.00 95.75 206 ILE A CA 1
ATOM 1559 C C . ILE A 1 206 ? 1.864 0.155 2.603 1.00 95.75 206 ILE A C 1
ATOM 1561 O O . ILE A 1 206 ? 2.008 0.402 1.406 1.00 95.75 206 ILE A O 1
ATOM 1565 N N . TRP A 1 207 ? 2.153 1.032 3.557 1.00 95.62 207 TRP A N 1
ATOM 1566 C CA . TRP A 1 207 ? 2.891 2.266 3.305 1.00 95.62 207 TRP A CA 1
ATOM 1567 C C . TRP A 1 207 ? 4.337 2.130 3.769 1.00 95.62 207 TRP A C 1
ATOM 1569 O O . TRP A 1 207 ? 4.585 1.671 4.885 1.00 95.62 207 TRP A O 1
ATOM 1579 N N . LEU A 1 208 ? 5.272 2.532 2.909 1.00 95.81 208 LEU A N 1
ATOM 1580 C CA . LEU A 1 208 ? 6.707 2.593 3.190 1.00 95.81 208 LEU A CA 1
ATOM 1581 C C . LEU A 1 208 ? 7.305 3.826 2.511 1.00 95.81 208 LEU A C 1
ATOM 1583 O O . LEU A 1 208 ? 7.000 4.109 1.350 1.00 95.81 208 LEU A O 1
ATOM 1587 N N . ALA A 1 209 ? 8.201 4.520 3.209 1.00 94.38 209 ALA A N 1
ATOM 1588 C CA . ALA A 1 209 ? 8.956 5.617 2.620 1.00 94.38 209 ALA A CA 1
ATOM 1589 C C . ALA A 1 209 ? 9.897 5.119 1.505 1.00 94.38 209 ALA A C 1
ATOM 1591 O O . ALA A 1 209 ? 10.459 4.026 1.601 1.00 94.38 209 ALA A O 1
ATOM 1592 N N . ASP A 1 210 ? 10.112 5.943 0.476 1.00 93.06 210 ASP A N 1
ATOM 1593 C CA . ASP A 1 210 ? 10.912 5.624 -0.720 1.00 93.06 210 ASP A CA 1
ATOM 1594 C C . ASP A 1 210 ? 12.257 4.961 -0.399 1.00 93.06 210 ASP A C 1
ATOM 1596 O O . ASP A 1 210 ? 12.652 3.985 -1.035 1.00 93.06 210 ASP A O 1
ATOM 1600 N N . GLN A 1 211 ? 12.967 5.487 0.603 1.00 94.31 211 GLN A N 1
ATOM 1601 C CA . GLN A 1 211 ? 14.295 5.023 0.998 1.00 94.31 211 GLN A CA 1
ATOM 1602 C C . GLN A 1 211 ? 14.301 3.627 1.639 1.00 94.31 211 GLN A C 1
ATOM 1604 O O . GLN A 1 211 ? 15.356 2.996 1.689 1.00 94.31 211 GLN A O 1
ATOM 1609 N N . GLN A 1 212 ? 13.150 3.151 2.122 1.00 97.00 212 GLN A N 1
ATOM 1610 C CA . GLN A 1 212 ? 13.023 1.884 2.843 1.00 97.00 212 GLN A CA 1
ATOM 1611 C C . GLN A 1 212 ? 12.816 0.683 1.914 1.00 97.00 212 GLN A C 1
ATOM 1613 O O . GLN A 1 212 ? 13.059 -0.445 2.334 1.00 97.00 212 GLN A O 1
ATOM 1618 N N . ILE A 1 213 ? 12.403 0.887 0.658 1.00 97.56 213 ILE A N 1
ATOM 1619 C CA . ILE A 1 213 ? 11.941 -0.186 -0.242 1.00 97.56 213 ILE A CA 1
ATOM 1620 C C . ILE A 1 213 ? 12.992 -1.291 -0.453 1.00 97.56 213 ILE A C 1
ATOM 1622 O O . ILE A 1 213 ? 12.672 -2.476 -0.384 1.00 97.56 213 ILE A O 1
ATOM 1626 N N . ALA A 1 214 ? 14.252 -0.931 -0.679 1.00 96.94 214 ALA A N 1
ATOM 1627 C CA . ALA A 1 214 ? 15.347 -1.856 -0.938 1.00 96.94 214 ALA A CA 1
ATOM 1628 C C . ALA A 1 214 ? 15.779 -2.587 0.337 1.00 96.94 214 ALA A C 1
ATOM 1630 O O . ALA A 1 214 ? 16.041 -3.787 0.283 1.00 96.94 214 ALA A O 1
ATOM 1631 N N . GLY A 1 215 ? 15.811 -1.889 1.478 1.00 97.81 215 GLY A N 1
ATOM 1632 C CA . GLY A 1 215 ? 16.078 -2.504 2.781 1.00 97.81 215 GLY A CA 1
ATOM 1633 C C . GLY A 1 215 ? 14.988 -3.507 3.157 1.00 97.81 215 GLY A C 1
ATOM 1634 O O . GLY A 1 215 ? 15.289 -4.648 3.491 1.00 97.81 215 GLY A O 1
ATOM 1635 N N . PHE A 1 216 ? 13.725 -3.114 2.985 1.00 98.25 216 PHE A N 1
ATOM 1636 C CA . PHE A 1 216 ? 12.566 -3.973 3.204 1.00 98.25 216 PHE A CA 1
ATOM 1637 C C . PHE A 1 216 ? 12.597 -5.204 2.293 1.00 98.25 216 PHE A C 1
ATOM 1639 O O . PHE A 1 216 ? 12.411 -6.327 2.755 1.00 98.25 216 PHE A O 1
ATOM 1646 N N . ALA A 1 217 ? 12.909 -5.026 1.006 1.00 97.31 217 ALA A N 1
ATOM 1647 C CA . ALA A 1 217 ? 13.058 -6.137 0.070 1.00 97.31 217 ALA A CA 1
ATOM 1648 C C . ALA A 1 217 ? 14.200 -7.101 0.435 1.00 97.31 217 ALA A C 1
ATOM 1650 O O . ALA A 1 217 ? 14.091 -8.299 0.164 1.00 97.31 217 ALA A O 1
ATOM 1651 N N . GLU A 1 218 ? 15.288 -6.607 1.032 1.00 97.06 218 GLU A N 1
ATOM 1652 C CA . GLU A 1 218 ? 16.375 -7.456 1.527 1.00 97.06 218 GLU A CA 1
ATOM 1653 C C . GLU A 1 218 ? 15.924 -8.274 2.740 1.00 97.06 218 GLU A C 1
ATOM 1655 O O . GLU A 1 218 ? 16.078 -9.496 2.746 1.00 97.06 218 GLU A O 1
ATOM 1660 N N . ASP A 1 219 ? 15.296 -7.629 3.723 1.00 97.69 219 ASP A N 1
ATOM 1661 C CA . ASP A 1 219 ? 14.826 -8.292 4.940 1.00 97.69 219 ASP A CA 1
ATOM 1662 C C . ASP A 1 219 ? 13.693 -9.297 4.668 1.00 97.69 219 ASP A C 1
ATOM 1664 O O . ASP A 1 219 ? 13.624 -10.347 5.317 1.00 97.69 219 ASP A O 1
ATOM 1668 N N . LEU A 1 220 ? 12.855 -9.054 3.650 1.00 97.75 220 LEU A N 1
ATOM 1669 C CA . LEU A 1 220 ? 11.849 -10.020 3.201 1.00 97.75 220 LEU A CA 1
ATOM 1670 C C . LEU A 1 220 ? 12.473 -11.380 2.861 1.00 97.75 220 LEU A C 1
ATOM 1672 O O . LEU A 1 220 ? 11.858 -12.403 3.156 1.00 97.75 220 LEU A O 1
ATOM 1676 N N . LYS A 1 221 ? 13.700 -11.439 2.321 1.00 96.44 221 LYS A N 1
ATOM 1677 C CA . LYS A 1 221 ? 14.360 -12.712 1.962 1.00 96.44 221 LYS A CA 1
ATOM 1678 C C . LYS A 1 221 ? 14.553 -13.640 3.161 1.00 96.44 221 LYS A C 1
ATOM 1680 O O . LYS A 1 221 ? 14.509 -14.862 3.005 1.00 96.44 221 LYS A O 1
ATOM 1685 N N . ALA A 1 222 ? 14.750 -13.089 4.360 1.00 96.69 222 ALA A N 1
ATOM 1686 C CA . ALA A 1 222 ? 14.845 -13.887 5.580 1.00 96.69 222 ALA A CA 1
ATOM 1687 C C . ALA A 1 222 ? 13.503 -14.569 5.900 1.00 96.69 222 ALA A C 1
ATOM 1689 O O . ALA A 1 222 ? 13.472 -15.758 6.242 1.00 96.69 222 ALA A O 1
ATOM 1690 N N . LEU A 1 223 ? 12.388 -13.854 5.708 1.00 97.12 223 LEU A N 1
ATOM 1691 C CA . LEU A 1 223 ? 11.044 -14.421 5.827 1.00 97.12 223 LEU A CA 1
ATOM 1692 C C . LEU A 1 223 ? 10.770 -15.446 4.723 1.00 97.12 223 LEU A C 1
ATOM 1694 O O . LEU A 1 223 ? 10.235 -16.512 5.014 1.00 97.12 223 LEU A O 1
ATOM 1698 N N . GLU A 1 224 ? 11.194 -15.188 3.483 1.00 96.81 224 GLU A N 1
ATOM 1699 C CA . GLU A 1 224 ? 11.060 -16.153 2.384 1.00 96.81 224 GLU A CA 1
ATOM 1700 C C . GLU A 1 224 ? 11.789 -17.467 2.681 1.00 96.81 224 GLU A C 1
ATOM 1702 O O . GLU A 1 224 ? 11.238 -18.543 2.459 1.00 96.81 224 GLU A O 1
ATOM 1707 N N . SER A 1 225 ? 13.003 -17.392 3.234 1.00 96.62 225 SER A N 1
ATOM 1708 C CA . SER A 1 225 ? 13.781 -18.566 3.646 1.00 96.62 225 SER A CA 1
ATOM 1709 C C . SER A 1 225 ? 13.092 -19.338 4.776 1.00 96.62 225 SER A C 1
ATOM 1711 O O . SER A 1 225 ? 12.944 -20.558 4.709 1.00 96.62 225 SER A O 1
ATOM 1713 N N . THR A 1 226 ? 12.599 -18.622 5.789 1.00 96.12 226 THR A N 1
ATOM 1714 C CA . THR A 1 226 ? 11.944 -19.213 6.967 1.00 96.12 226 THR A CA 1
ATOM 1715 C C . THR A 1 226 ? 10.613 -19.875 6.608 1.00 96.12 226 THR A C 1
ATOM 1717 O O . THR A 1 226 ? 10.307 -20.989 7.038 1.00 96.12 226 THR A O 1
ATOM 1720 N N . TYR A 1 227 ? 9.806 -19.195 5.793 1.00 95.00 227 TYR A N 1
ATOM 1721 C CA . TYR A 1 227 ? 8.446 -19.607 5.473 1.00 95.00 227 TYR A CA 1
ATOM 1722 C C . TYR A 1 227 ? 8.324 -20.338 4.131 1.00 95.00 227 TYR A C 1
ATOM 1724 O O . TYR A 1 227 ? 7.263 -20.882 3.836 1.00 95.00 227 TYR A O 1
ATOM 1732 N N . GLY A 1 228 ? 9.375 -20.419 3.319 1.00 94.19 228 GLY A N 1
ATOM 1733 C CA . GLY A 1 228 ? 9.339 -21.099 2.020 1.00 94.19 228 GLY A CA 1
ATOM 1734 C C . GLY A 1 228 ? 8.354 -20.489 1.014 1.00 94.19 228 GLY A C 1
ATOM 1735 O O . GLY A 1 228 ? 7.980 -21.159 0.053 1.00 94.19 228 GLY A O 1
ATOM 1736 N N . TYR A 1 229 ? 7.918 -19.246 1.230 1.00 92.81 229 TYR A N 1
ATOM 1737 C CA . TYR A 1 229 ? 7.070 -18.497 0.305 1.00 92.81 229 TYR A CA 1
ATOM 1738 C C . TYR A 1 229 ? 7.895 -17.421 -0.381 1.00 92.81 229 TYR A C 1
ATOM 1740 O O . TYR A 1 229 ? 8.668 -16.734 0.272 1.00 92.81 229 TYR A O 1
ATOM 1748 N N . ALA A 1 230 ? 7.687 -17.227 -1.681 1.00 93.88 230 ALA A N 1
ATOM 1749 C CA . ALA A 1 230 ? 8.141 -16.003 -2.327 1.00 93.88 230 ALA A CA 1
ATOM 1750 C C . ALA A 1 230 ? 7.208 -14.845 -1.939 1.00 93.88 230 ALA A C 1
ATOM 1752 O O . ALA A 1 230 ? 5.989 -15.014 -1.932 1.00 93.88 230 ALA A O 1
ATOM 1753 N N . LEU A 1 231 ? 7.779 -13.674 -1.686 1.00 96.50 231 LEU A N 1
ATOM 1754 C CA . LEU A 1 231 ? 7.130 -12.406 -1.365 1.00 96.50 231 LEU A CA 1
ATOM 1755 C C . LEU A 1 231 ? 7.476 -11.364 -2.443 1.00 96.50 231 LEU A C 1
ATOM 1757 O O . LEU A 1 231 ? 8.108 -10.349 -2.149 1.00 96.50 231 LEU A O 1
ATOM 1761 N N . PRO A 1 232 ? 7.120 -11.611 -3.720 1.00 96.12 232 PRO A N 1
ATOM 1762 C CA . PRO A 1 232 ? 7.338 -10.632 -4.770 1.00 96.12 232 PRO A CA 1
ATOM 1763 C C . PRO A 1 232 ? 6.500 -9.382 -4.513 1.00 96.12 232 PRO A C 1
ATOM 1765 O O . PRO A 1 232 ? 5.367 -9.483 -4.032 1.00 96.12 232 PRO A O 1
ATOM 1768 N N . MET A 1 233 ? 7.064 -8.226 -4.853 1.00 96.25 233 MET A N 1
ATOM 1769 C CA . MET A 1 233 ? 6.520 -6.927 -4.474 1.00 96.25 233 MET A CA 1
ATOM 1770 C C . MET A 1 233 ? 6.116 -6.073 -5.681 1.00 96.25 233 MET A C 1
ATOM 1772 O O . MET A 1 233 ? 6.789 -6.038 -6.710 1.00 96.25 233 MET A O 1
ATOM 1776 N N . PHE A 1 234 ? 5.017 -5.348 -5.533 1.00 97.12 234 PHE A N 1
ATOM 1777 C CA . PHE A 1 234 ? 4.680 -4.197 -6.359 1.00 97.12 234 PHE A CA 1
ATOM 1778 C C . PHE A 1 234 ? 4.723 -2.949 -5.489 1.00 97.12 234 PHE A C 1
ATOM 1780 O O . PHE A 1 234 ? 4.209 -2.974 -4.369 1.00 97.12 234 PHE A O 1
ATOM 1787 N N . VAL A 1 235 ? 5.306 -1.876 -6.014 1.00 97.62 235 VAL A N 1
ATOM 1788 C CA . VAL A 1 235 ? 5.327 -0.570 -5.360 1.00 97.62 235 VAL A CA 1
ATOM 1789 C C . VAL A 1 235 ? 4.780 0.466 -6.331 1.00 97.62 235 VAL A C 1
ATOM 1791 O O . VAL A 1 235 ? 5.360 0.680 -7.393 1.00 97.62 235 VAL A O 1
ATOM 1794 N N . ASP A 1 236 ? 3.693 1.128 -5.956 1.00 96.25 236 ASP A N 1
ATOM 1795 C CA . ASP A 1 236 ? 3.338 2.423 -6.528 1.00 96.25 236 ASP A CA 1
ATOM 1796 C C . ASP A 1 236 ? 4.125 3.469 -5.739 1.00 96.25 236 ASP A C 1
ATOM 1798 O O . ASP A 1 236 ? 3.801 3.833 -4.604 1.00 96.25 236 ASP A O 1
ATOM 1802 N N . PHE A 1 237 ? 5.233 3.876 -6.345 1.00 96.25 237 PHE A N 1
ATOM 1803 C CA . PHE A 1 237 ? 6.232 4.748 -5.753 1.00 96.25 237 PHE A CA 1
ATOM 1804 C C . PHE A 1 237 ? 5.722 6.189 -5.651 1.00 96.25 237 PHE A C 1
ATOM 1806 O O . PHE A 1 237 ? 6.180 6.942 -4.802 1.00 96.25 237 PHE A O 1
ATOM 1813 N N . SER A 1 238 ? 4.748 6.579 -6.479 1.00 94.94 238 SER A N 1
ATOM 1814 C CA . SER A 1 238 ? 4.131 7.906 -6.405 1.00 94.94 238 SER A CA 1
ATOM 1815 C C . SER A 1 238 ? 3.228 8.078 -5.192 1.00 94.94 238 SER A C 1
ATOM 1817 O O . SER A 1 238 ? 3.086 9.198 -4.706 1.00 94.94 238 SER A O 1
ATOM 1819 N N . ASN A 1 239 ? 2.643 6.983 -4.705 1.00 93.38 239 ASN A N 1
ATOM 1820 C CA . ASN A 1 239 ? 1.751 6.986 -3.547 1.00 93.38 239 ASN A CA 1
ATOM 1821 C C . ASN A 1 239 ? 2.348 6.295 -2.313 1.00 93.38 239 ASN A C 1
ATOM 1823 O O . ASN A 1 239 ? 1.655 6.157 -1.307 1.00 93.38 239 ASN A O 1
ATOM 1827 N N . ASN A 1 240 ? 3.604 5.836 -2.369 1.00 95.38 240 ASN A N 1
ATOM 1828 C CA . ASN A 1 240 ? 4.228 5.027 -1.315 1.00 95.38 240 ASN A CA 1
ATOM 1829 C C . ASN A 1 240 ? 3.418 3.769 -0.956 1.00 95.38 240 ASN A C 1
ATOM 1831 O O . ASN A 1 240 ? 3.460 3.287 0.174 1.00 95.38 240 ASN A O 1
ATOM 1835 N N . TYR A 1 241 ? 2.671 3.228 -1.917 1.00 96.31 241 TYR A N 1
ATOM 1836 C CA . TYR A 1 241 ? 1.855 2.035 -1.736 1.00 96.31 241 TYR A CA 1
ATOM 1837 C C . TYR A 1 241 ? 2.664 0.797 -2.101 1.00 96.31 241 TYR A C 1
ATOM 1839 O O . TYR A 1 241 ? 3.249 0.714 -3.177 1.00 96.31 241 TYR A O 1
ATOM 1847 N N . THR A 1 242 ? 2.640 -0.201 -1.228 1.00 97.31 242 THR A N 1
ATOM 1848 C CA . THR A 1 242 ? 3.329 -1.475 -1.411 1.00 97.31 242 THR A CA 1
ATOM 1849 C C . THR A 1 242 ? 2.356 -2.645 -1.277 1.00 97.31 242 THR A C 1
ATOM 1851 O O . THR A 1 242 ? 1.489 -2.681 -0.395 1.00 97.31 242 THR A O 1
ATOM 1854 N N . ALA A 1 243 ? 2.516 -3.636 -2.153 1.00 96.81 243 ALA A N 1
ATOM 1855 C CA . ALA A 1 243 ? 1.802 -4.902 -2.102 1.00 96.81 243 ALA A CA 1
ATOM 1856 C C . ALA A 1 243 ? 2.741 -6.091 -2.284 1.00 96.81 243 ALA A C 1
ATOM 1858 O O . ALA A 1 243 ? 3.563 -6.104 -3.199 1.00 96.81 243 ALA A O 1
ATOM 1859 N N . LEU A 1 244 ? 2.575 -7.110 -1.441 1.00 97.12 244 LEU A N 1
ATOM 1860 C CA . LEU A 1 244 ? 3.264 -8.391 -1.561 1.00 97.12 244 LEU A CA 1
ATOM 1861 C C . LEU A 1 244 ? 2.298 -9.461 -2.066 1.00 97.12 244 LEU A C 1
ATOM 1863 O O . LEU A 1 244 ? 1.116 -9.461 -1.718 1.00 97.12 244 LEU A O 1
ATOM 1867 N N . TYR A 1 245 ? 2.817 -10.415 -2.838 1.00 95.75 245 TYR A N 1
ATOM 1868 C CA . TYR A 1 245 ? 2.011 -11.494 -3.416 1.00 95.75 245 TYR A CA 1
ATOM 1869 C C . TYR A 1 245 ? 2.515 -12.891 -3.018 1.00 95.75 245 TYR A C 1
ATOM 1871 O O . TYR A 1 245 ? 2.948 -13.659 -3.888 1.00 95.75 245 TYR A O 1
ATOM 1879 N N . PRO A 1 246 ? 2.463 -13.264 -1.721 1.00 95.38 246 PRO A N 1
ATOM 1880 C CA . PRO A 1 246 ? 2.698 -14.644 -1.323 1.00 95.38 246 PRO A CA 1
ATOM 1881 C C . PRO A 1 246 ? 1.621 -15.558 -1.895 1.00 95.38 246 PRO A C 1
ATOM 1883 O O . PRO A 1 246 ? 0.430 -15.260 -1.817 1.00 95.38 246 PRO A O 1
ATOM 1886 N N . LYS A 1 247 ? 2.044 -16.705 -2.427 1.00 93.00 247 LYS A N 1
ATOM 1887 C CA . LYS A 1 247 ? 1.147 -17.767 -2.893 1.00 93.00 247 LYS A CA 1
ATOM 1888 C C . LYS A 1 247 ? 1.201 -18.939 -1.922 1.00 93.00 247 LYS A C 1
ATOM 1890 O O . LYS A 1 247 ? 2.293 -19.388 -1.593 1.00 93.00 247 LYS A O 1
ATOM 1895 N N . PHE A 1 248 ? 0.046 -19.469 -1.534 1.00 93.94 248 PHE A N 1
ATOM 1896 C CA . PHE A 1 248 ? -0.043 -20.678 -0.711 1.00 93.94 248 PHE A CA 1
ATOM 1897 C C . PHE A 1 248 ? -1.165 -21.605 -1.187 1.00 93.94 248 PHE A C 1
ATOM 1899 O O . PHE A 1 248 ? -2.102 -21.169 -1.863 1.00 93.94 248 PHE A O 1
ATOM 1906 N N . ASP A 1 249 ? -1.072 -22.883 -0.822 1.00 93.94 249 ASP A N 1
ATOM 1907 C CA . ASP A 1 249 ? -2.094 -23.883 -1.137 1.00 93.94 249 ASP A CA 1
ATOM 1908 C C . ASP A 1 249 ? -3.262 -23.775 -0.148 1.00 93.94 249 ASP A C 1
ATOM 1910 O O . ASP A 1 249 ? -3.186 -24.182 1.016 1.00 93.94 249 ASP A O 1
ATOM 1914 N N . SER A 1 250 ? -4.383 -23.245 -0.630 1.00 93.50 250 SER A N 1
ATOM 1915 C CA . SER A 1 250 ? -5.568 -23.001 0.187 1.00 93.50 250 SER A CA 1
ATOM 1916 C C . SER A 1 250 ? -6.262 -24.274 0.674 1.00 93.50 250 SER A C 1
ATOM 1918 O O . SER A 1 250 ? -7.098 -24.176 1.572 1.00 93.50 250 SER A O 1
ATOM 1920 N N . LYS A 1 251 ? -5.957 -25.474 0.156 1.00 93.75 251 LYS A N 1
ATOM 1921 C CA . LYS A 1 251 ? -6.502 -26.737 0.691 1.00 93.75 251 LYS A CA 1
ATOM 1922 C C . LYS A 1 251 ? -5.725 -27.252 1.898 1.00 93.75 251 LYS A C 1
ATOM 1924 O O . LYS A 1 251 ? -6.319 -27.915 2.751 1.00 93.75 251 LYS A O 1
ATOM 1929 N N . LYS A 1 252 ? -4.433 -26.941 2.006 1.00 94.00 252 LYS A N 1
ATOM 1930 C CA . LYS A 1 252 ? -3.572 -27.440 3.085 1.00 94.00 252 LYS A CA 1
ATOM 1931 C C . LYS A 1 252 ? -3.751 -26.618 4.359 1.00 94.00 252 LYS A C 1
ATOM 1933 O O . LYS A 1 252 ? -3.431 -25.436 4.412 1.00 94.00 252 LYS A O 1
ATOM 1938 N N . ILE A 1 253 ? -4.221 -27.262 5.427 1.00 91.00 253 ILE A N 1
ATOM 1939 C CA . ILE A 1 253 ? -4.437 -26.608 6.732 1.00 91.00 253 ILE A CA 1
ATOM 1940 C C . ILE A 1 253 ? -3.127 -26.038 7.300 1.00 91.00 253 ILE A C 1
ATOM 1942 O O . ILE A 1 253 ? -3.132 -24.936 7.844 1.00 91.00 253 ILE A O 1
ATOM 1946 N N . SER A 1 254 ? -2.007 -26.748 7.129 1.00 93.00 254 SER A N 1
ATOM 1947 C CA . SER A 1 254 ? -0.684 -26.280 7.559 1.00 93.00 254 SER A CA 1
ATOM 1948 C C . SER A 1 254 ? -0.286 -24.966 6.880 1.00 93.00 254 SER A C 1
ATOM 1950 O O . SER A 1 254 ? 0.223 -24.065 7.538 1.00 93.00 254 SER A O 1
ATOM 1952 N N . GLU A 1 255 ? -0.581 -24.816 5.588 1.00 94.19 255 GLU A N 1
ATOM 1953 C CA . GLU A 1 255 ? -0.285 -23.601 4.819 1.00 94.19 255 GLU A CA 1
ATOM 1954 C C . GLU A 1 255 ? -1.158 -22.423 5.277 1.00 94.19 255 GLU A C 1
ATOM 1956 O O . GLU A 1 255 ? -0.660 -21.307 5.417 1.00 94.19 255 GLU A O 1
ATOM 1961 N N . ARG A 1 256 ? -2.434 -22.673 5.618 1.00 92.50 256 ARG A N 1
ATOM 1962 C CA . ARG A 1 256 ? -3.346 -21.658 6.188 1.00 92.50 256 ARG A CA 1
ATOM 1963 C C . ARG A 1 256 ? -2.872 -21.119 7.540 1.00 92.50 256 ARG A C 1
ATOM 1965 O O . ARG A 1 256 ? -3.054 -19.943 7.833 1.00 92.50 256 ARG A O 1
ATOM 1972 N N . GLN A 1 257 ? -2.290 -21.966 8.386 1.00 90.81 257 GLN A N 1
ATOM 1973 C CA . GLN A 1 257 ? -1.707 -21.521 9.657 1.00 90.81 257 GLN A CA 1
ATOM 1974 C C . GLN A 1 257 ? -0.421 -20.730 9.413 1.00 90.81 257 GLN A C 1
ATOM 1976 O O . GLN A 1 257 ? -0.225 -19.657 9.980 1.00 90.81 257 GLN A O 1
ATOM 1981 N N . LYS A 1 258 ? 0.418 -21.236 8.508 1.00 93.88 258 LYS A N 1
ATOM 1982 C CA . LYS A 1 258 ? 1.693 -20.630 8.140 1.00 93.88 258 LYS A CA 1
ATOM 1983 C C . LYS A 1 258 ? 1.525 -19.235 7.531 1.00 93.88 258 LYS A C 1
ATOM 1985 O O . LYS A 1 258 ? 2.281 -18.333 7.871 1.00 93.88 258 LYS A O 1
ATOM 1990 N N . ILE A 1 259 ? 0.515 -19.025 6.681 1.00 93.00 259 ILE A N 1
ATOM 1991 C CA . ILE A 1 259 ? 0.247 -17.707 6.087 1.00 93.00 259 ILE A CA 1
ATOM 1992 C C . ILE A 1 259 ? -0.253 -16.692 7.131 1.00 93.00 259 ILE A C 1
ATOM 1994 O O . ILE A 1 259 ? 0.093 -15.519 7.046 1.00 93.00 259 ILE A O 1
ATOM 1998 N N . LEU A 1 260 ? -1.005 -17.128 8.153 1.00 90.81 260 LEU A N 1
ATOM 1999 C CA . LEU A 1 260 ? -1.414 -16.268 9.275 1.00 90.81 260 LEU A CA 1
ATOM 2000 C C . LEU A 1 260 ? -0.236 -15.863 10.170 1.00 90.81 260 LEU A C 1
ATOM 2002 O O . LEU A 1 260 ? -0.215 -14.746 10.673 1.00 90.81 260 LEU A O 1
ATOM 2006 N N . GLN A 1 261 ? 0.749 -16.743 10.354 1.00 92.31 261 GLN A N 1
ATOM 2007 C CA . GLN A 1 261 ? 1.995 -16.391 11.042 1.00 92.31 261 GLN A CA 1
ATOM 2008 C C . GLN A 1 261 ? 2.812 -15.396 10.215 1.00 92.31 261 GLN A C 1
ATOM 2010 O O . GLN A 1 261 ? 3.253 -14.380 10.742 1.00 92.31 261 GLN A O 1
ATOM 2015 N N . LEU A 1 262 ? 2.917 -15.628 8.902 1.00 94.81 262 LEU A N 1
ATOM 2016 C CA . LEU A 1 262 ? 3.590 -14.709 7.987 1.00 94.81 262 LEU A CA 1
ATOM 2017 C C . LEU A 1 262 ? 2.963 -13.306 8.002 1.00 94.81 262 LEU A C 1
ATOM 2019 O O . LEU A 1 262 ? 3.690 -12.326 7.906 1.00 94.81 262 LEU A O 1
ATOM 2023 N N . PHE A 1 263 ? 1.641 -13.192 8.163 1.00 91.69 263 PHE A N 1
ATOM 2024 C CA . PHE A 1 263 ? 0.976 -11.897 8.348 1.00 91.69 263 PHE A CA 1
ATOM 2025 C C . PHE A 1 263 ? 1.533 -11.110 9.539 1.00 91.69 263 PHE A C 1
ATOM 2027 O O . PHE A 1 263 ? 1.799 -9.918 9.404 1.00 91.69 263 PHE A O 1
ATOM 2034 N N . ALA A 1 264 ? 1.721 -11.770 10.684 1.00 91.56 264 ALA A N 1
ATOM 2035 C CA . ALA A 1 264 ? 2.253 -11.133 11.885 1.00 91.56 264 ALA A CA 1
ATOM 2036 C C . ALA A 1 264 ? 3.714 -10.694 11.699 1.00 91.56 264 ALA A C 1
ATOM 2038 O O . ALA A 1 264 ? 4.065 -9.575 12.060 1.00 91.56 264 ALA A O 1
ATOM 2039 N N . GLU A 1 265 ? 4.544 -11.547 11.093 1.00 95.25 265 GLU A N 1
ATOM 2040 C CA . GLU A 1 265 ? 5.959 -11.242 10.830 1.00 95.25 265 GLU A CA 1
ATOM 2041 C C . GLU A 1 265 ? 6.128 -10.106 9.816 1.00 95.25 265 GLU A C 1
ATOM 2043 O O . GLU A 1 265 ? 6.980 -9.240 9.988 1.00 95.25 265 GLU A O 1
ATOM 2048 N N . VAL A 1 266 ? 5.297 -10.069 8.766 1.00 95.81 266 VAL A N 1
ATOM 2049 C CA . VAL A 1 266 ? 5.319 -8.965 7.797 1.00 95.81 266 VAL A CA 1
ATOM 2050 C C . VAL A 1 266 ? 4.877 -7.660 8.456 1.00 95.81 266 VAL A C 1
ATOM 2052 O O . VAL A 1 266 ? 5.495 -6.637 8.187 1.00 95.81 266 VAL A O 1
ATOM 2055 N N . ALA A 1 267 ? 3.867 -7.673 9.333 1.00 93.31 267 ALA A N 1
ATOM 2056 C CA . ALA A 1 267 ? 3.473 -6.474 10.074 1.00 93.31 267 ALA A CA 1
ATOM 2057 C C . ALA A 1 267 ? 4.636 -5.932 10.928 1.00 93.31 267 ALA A C 1
ATOM 2059 O O . ALA A 1 267 ? 4.976 -4.760 10.813 1.00 93.31 267 ALA A O 1
ATOM 2060 N N . GLN A 1 268 ? 5.323 -6.800 11.679 1.00 93.88 268 GLN A N 1
ATOM 2061 C CA . GLN A 1 268 ? 6.500 -6.413 12.469 1.00 93.88 268 GLN A CA 1
ATOM 2062 C C . GLN A 1 268 ? 7.657 -5.912 11.603 1.00 93.88 268 GLN A C 1
ATOM 2064 O O . GLN A 1 268 ? 8.368 -4.981 11.982 1.00 93.88 268 GLN A O 1
ATOM 2069 N N . LEU A 1 269 ? 7.862 -6.523 10.435 1.00 96.19 269 LEU A N 1
ATOM 2070 C CA . LEU A 1 269 ? 8.880 -6.067 9.501 1.00 96.19 269 LEU A CA 1
ATOM 2071 C C . LEU A 1 269 ? 8.542 -4.677 8.944 1.00 96.19 269 LEU A C 1
ATOM 2073 O O . LEU A 1 269 ? 9.432 -3.846 8.811 1.00 96.19 269 LEU A O 1
ATOM 2077 N N . VAL A 1 270 ? 7.271 -4.400 8.653 1.00 94.88 270 VAL A N 1
ATOM 2078 C CA . VAL A 1 270 ? 6.832 -3.062 8.237 1.00 94.88 270 VAL A CA 1
ATOM 2079 C C . VAL A 1 270 ? 7.079 -2.036 9.346 1.00 94.88 270 VAL A C 1
ATOM 2081 O O .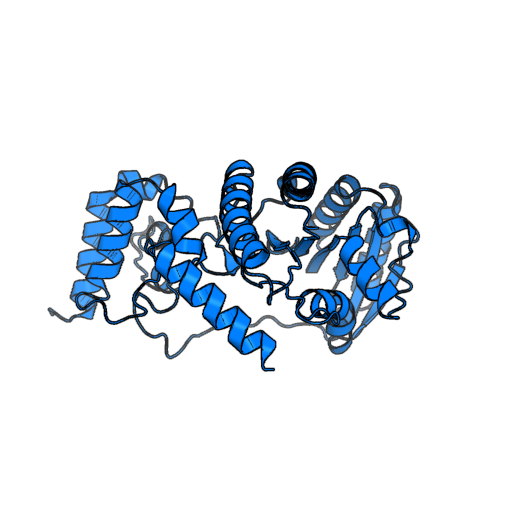 VAL A 1 270 ? 7.640 -0.983 9.053 1.00 94.88 270 VAL A O 1
ATOM 2084 N N . ASP A 1 271 ? 6.774 -2.366 10.604 1.00 91.62 271 ASP A N 1
ATOM 2085 C CA . ASP A 1 271 ? 7.047 -1.487 11.752 1.00 91.62 271 ASP A CA 1
ATOM 2086 C C . ASP A 1 271 ? 8.557 -1.211 11.913 1.00 91.62 271 ASP A C 1
ATOM 2088 O O . ASP A 1 271 ? 8.962 -0.075 12.153 1.00 91.62 271 ASP A O 1
ATOM 2092 N N . LYS A 1 272 ? 9.418 -2.224 11.706 1.00 94.69 272 LYS A N 1
ATOM 2093 C CA . LYS A 1 272 ? 10.890 -2.071 11.704 1.00 94.69 272 LYS A CA 1
ATOM 2094 C C . LYS A 1 272 ? 11.370 -1.055 10.659 1.00 94.69 272 LYS A C 1
ATOM 2096 O O . LYS A 1 272 ? 12.387 -0.399 10.872 1.00 94.69 272 LYS A O 1
ATOM 2101 N N . HIS A 1 273 ? 10.659 -0.941 9.540 1.00 95.56 273 HIS A N 1
ATOM 2102 C CA . HIS A 1 273 ? 10.938 0.023 8.475 1.00 95.56 273 HIS A CA 1
ATOM 2103 C C . HIS A 1 273 ? 10.153 1.332 8.620 1.00 95.56 273 HIS A C 1
ATOM 2105 O O . HIS A 1 273 ? 10.077 2.094 7.655 1.00 95.56 273 HIS A O 1
ATOM 2111 N N . GLU A 1 274 ? 9.589 1.602 9.804 1.00 91.69 274 GLU A N 1
ATOM 2112 C CA . GLU A 1 274 ? 8.812 2.813 10.101 1.00 91.69 274 GLU A CA 1
ATOM 2113 C C . GLU A 1 274 ? 7.622 2.993 9.136 1.00 91.69 274 GLU A C 1
ATOM 2115 O O . GLU A 1 274 ? 7.244 4.109 8.786 1.00 91.69 274 GLU A O 1
ATOM 2120 N N . GLY A 1 275 ? 7.060 1.881 8.650 1.00 92.50 275 GLY A N 1
ATOM 2121 C CA . GLY A 1 275 ? 5.915 1.862 7.745 1.00 92.50 275 GLY A CA 1
ATOM 2122 C C . GLY A 1 275 ? 4.573 1.692 8.456 1.00 92.50 275 GLY A C 1
ATOM 2123 O O . GLY A 1 275 ? 4.503 1.550 9.671 1.00 92.50 275 GLY A O 1
ATOM 2124 N N . SER A 1 276 ? 3.489 1.629 7.675 1.00 91.75 276 SER A N 1
ATOM 2125 C CA . SER A 1 276 ? 2.165 1.215 8.172 1.00 91.75 276 SER A CA 1
ATOM 2126 C C . SER A 1 276 ? 1.640 0.031 7.370 1.00 91.75 276 SER A C 1
ATOM 2128 O O . SER A 1 276 ? 1.471 0.099 6.150 1.00 91.75 276 SER A O 1
ATOM 2130 N N . PHE A 1 277 ? 1.341 -1.072 8.059 1.00 92.56 277 PHE A N 1
ATOM 2131 C CA . PHE A 1 277 ? 0.842 -2.287 7.416 1.00 92.56 277 PHE A CA 1
ATOM 2132 C C . PHE A 1 277 ? -0.610 -2.154 6.926 1.00 92.56 277 PHE A C 1
ATOM 2134 O O . PHE A 1 277 ? -1.014 -2.852 5.990 1.00 92.56 277 PHE A O 1
ATOM 2141 N N . ALA A 1 278 ? -1.407 -1.272 7.537 1.00 89.94 278 ALA A N 1
ATOM 2142 C CA . ALA A 1 278 ? -2.812 -1.059 7.189 1.00 89.94 278 ALA A CA 1
ATOM 2143 C C . ALA A 1 278 ? -3.070 0.139 6.278 1.00 89.94 278 ALA A C 1
ATOM 2145 O O . ALA A 1 278 ? -4.155 0.170 5.713 1.00 89.94 278 ALA A O 1
ATOM 2146 N N . ALA A 1 279 ? -2.129 1.073 6.113 1.00 90.50 279 ALA A N 1
ATOM 2147 C CA . ALA A 1 279 ? -2.316 2.365 5.448 1.00 90.50 279 ALA A CA 1
ATOM 2148 C C . ALA A 1 279 ? -3.451 2.426 4.406 1.00 90.50 279 ALA A C 1
ATOM 2150 O O . ALA A 1 279 ? -4.560 2.862 4.714 1.00 90.50 279 ALA A O 1
ATOM 2151 N N . PHE A 1 280 ? -3.228 1.905 3.197 1.00 88.06 280 PHE A N 1
ATOM 2152 C CA . PHE A 1 280 ? -4.220 1.948 2.113 1.00 88.06 280 PHE A CA 1
ATOM 2153 C C . PHE A 1 280 ? -5.193 0.766 2.115 1.00 88.06 280 PHE A C 1
ATOM 2155 O O . PHE A 1 280 ? -6.246 0.826 1.484 1.00 88.06 280 PHE A O 1
ATOM 2162 N N . GLY A 1 281 ? -4.829 -0.337 2.774 1.00 83.62 281 GLY A N 1
ATOM 2163 C CA . GLY A 1 281 ? -5.643 -1.556 2.799 1.00 83.62 281 GLY A CA 1
ATOM 2164 C C . GLY A 1 281 ? -6.746 -1.544 3.860 1.00 83.62 281 GLY A C 1
ATOM 2165 O O . GLY A 1 281 ? -7.662 -2.361 3.787 1.00 83.62 281 GLY A O 1
ATOM 2166 N N . GLY A 1 282 ? -6.648 -0.646 4.840 1.00 88.69 282 GLY A N 1
ATOM 2167 C CA . GLY A 1 282 ? -7.402 -0.703 6.083 1.00 88.69 282 GLY A CA 1
ATOM 2168 C C . GLY A 1 282 ? -6.898 -1.801 7.022 1.00 88.69 282 GLY A C 1
ATOM 2169 O O . GLY A 1 282 ? -6.337 -2.815 6.600 1.00 88.69 282 GLY A O 1
ATOM 2170 N N . ASP A 1 283 ? -7.112 -1.609 8.320 1.00 87.50 283 ASP A N 1
ATOM 2171 C CA . ASP A 1 283 ? -6.823 -2.604 9.353 1.00 87.50 283 ASP A CA 1
ATOM 2172 C C . ASP A 1 283 ? -7.874 -3.738 9.411 1.00 87.50 283 ASP A C 1
ATOM 2174 O O . ASP A 1 283 ? -7.536 -4.906 9.627 1.00 87.50 283 ASP A O 1
ATOM 2178 N N . GLY A 1 284 ? -9.149 -3.442 9.146 1.00 88.88 284 GLY A N 1
ATOM 2179 C CA . GLY A 1 284 ? -10.228 -4.430 9.109 1.00 88.88 284 GLY A CA 1
ATOM 2180 C C . GLY A 1 284 ? -10.345 -5.235 10.407 1.00 88.88 284 GLY A C 1
ATOM 2181 O O . GLY A 1 284 ? -10.060 -4.728 11.486 1.00 88.88 284 GLY A O 1
ATOM 2182 N N . ARG A 1 285 ? -10.775 -6.501 10.302 1.00 88.25 285 ARG A N 1
ATOM 2183 C CA . ARG A 1 285 ? -10.711 -7.490 11.405 1.00 88.25 285 ARG A CA 1
ATOM 2184 C C . ARG A 1 285 ? -9.359 -8.207 11.451 1.00 88.25 285 ARG A C 1
ATOM 2186 O O . ARG A 1 285 ? -8.857 -8.578 12.511 1.00 88.25 285 ARG A O 1
ATOM 2193 N N . LEU A 1 286 ? -8.779 -8.419 10.267 1.00 89.06 286 LEU A N 1
ATOM 2194 C CA . LEU A 1 286 ? -7.578 -9.225 10.088 1.00 89.06 286 LEU A CA 1
ATOM 2195 C C . LEU A 1 286 ? -6.321 -8.487 10.548 1.00 89.06 286 LEU A C 1
ATOM 2197 O O . LEU A 1 286 ? -5.633 -8.973 11.440 1.00 89.06 286 LEU A O 1
ATOM 2201 N N . LYS A 1 287 ? -6.005 -7.331 9.949 1.00 90.19 287 LYS A N 1
ATOM 2202 C CA . LYS A 1 287 ? -4.762 -6.612 10.261 1.00 90.19 287 LYS A CA 1
ATOM 2203 C C . LYS A 1 287 ? -4.828 -5.900 11.608 1.00 90.19 287 LYS A C 1
ATOM 2205 O O . LYS A 1 287 ? -3.795 -5.795 12.265 1.00 90.19 287 LYS A O 1
ATOM 2210 N N . SER A 1 288 ? -6.019 -5.484 12.052 1.00 87.94 288 SER A N 1
ATOM 2211 C CA . SER A 1 288 ? -6.211 -4.847 13.361 1.00 87.94 288 SER A CA 1
ATOM 2212 C C . SER A 1 288 ? -5.632 -5.696 14.491 1.00 87.94 288 SER A C 1
ATOM 2214 O O . SER A 1 288 ? -4.945 -5.174 15.355 1.00 87.94 288 SER A O 1
ATOM 2216 N N . SER A 1 289 ? -5.801 -7.016 14.441 1.00 85.25 289 SER A N 1
ATOM 2217 C CA . SER A 1 289 ? -5.308 -7.931 15.479 1.00 85.25 289 SER A CA 1
ATOM 2218 C C . SER A 1 289 ? -3.782 -8.005 15.568 1.00 85.25 289 SER A C 1
ATOM 2220 O O . SER A 1 289 ? -3.247 -8.342 16.622 1.00 85.25 289 SER A O 1
ATOM 2222 N N . PHE A 1 290 ? -3.074 -7.683 14.484 1.00 86.00 290 PHE A N 1
ATOM 2223 C CA . PHE A 1 290 ? -1.612 -7.636 14.469 1.00 86.00 290 PHE A CA 1
ATOM 2224 C C . PHE A 1 290 ? -1.099 -6.244 14.841 1.00 86.00 290 PHE A C 1
ATOM 2226 O O . PHE A 1 290 ? -0.185 -6.136 15.650 1.00 86.00 290 PHE A O 1
ATOM 2233 N N . MET A 1 291 ? -1.735 -5.188 14.329 1.00 85.00 291 MET A N 1
ATOM 2234 C CA . MET A 1 291 ? -1.316 -3.807 14.587 1.00 85.00 291 MET A CA 1
ATOM 2235 C C . MET A 1 291 ? -1.660 -3.339 16.000 1.00 85.00 291 MET A C 1
ATOM 2237 O O . MET A 1 291 ? -0.811 -2.810 16.711 1.00 85.00 291 MET A O 1
ATOM 2241 N N . TYR A 1 292 ? -2.887 -3.597 16.461 1.00 84.44 292 TYR A N 1
ATOM 2242 C CA . TYR A 1 292 ? -3.307 -3.180 17.797 1.00 84.44 292 TYR A CA 1
ATOM 2243 C C . TYR A 1 292 ? -2.486 -3.878 18.867 1.00 84.44 292 TYR A C 1
ATOM 2245 O O . TYR A 1 292 ? -2.187 -3.273 19.883 1.00 84.44 292 TYR A O 1
ATOM 2253 N N . LYS A 1 293 ? -2.047 -5.119 18.654 1.00 82.00 293 LYS A N 1
ATOM 2254 C CA . LYS A 1 293 ? -1.250 -5.842 19.649 1.00 82.00 293 LYS A CA 1
ATOM 2255 C C . LYS A 1 293 ? -0.008 -5.061 20.112 1.00 82.00 293 LYS A C 1
ATOM 2257 O O . LYS A 1 293 ? 0.351 -5.169 21.282 1.00 82.00 293 LYS A O 1
ATOM 2262 N N . HIS A 1 294 ? 0.599 -4.270 19.228 1.00 79.06 294 HIS A N 1
ATOM 2263 C CA . HIS A 1 294 ? 1.807 -3.486 19.502 1.00 79.06 294 HIS A CA 1
ATOM 2264 C C . HIS A 1 294 ? 1.538 -1.993 19.763 1.00 79.06 294 HIS A C 1
ATOM 2266 O O . HIS A 1 294 ? 2.452 -1.272 20.155 1.00 79.06 294 HIS A O 1
ATOM 2272 N N . MET A 1 295 ? 0.291 -1.542 19.612 1.00 87.06 295 MET A N 1
ATOM 2273 C CA . MET A 1 295 ? -0.117 -0.157 19.852 1.00 87.06 295 MET A CA 1
ATOM 2274 C C . MET A 1 295 ? -0.062 0.206 21.351 1.00 87.06 295 MET A C 1
ATOM 2276 O O . MET A 1 295 ? -0.463 -0.615 22.189 1.00 87.06 295 MET A O 1
ATOM 2280 N N . PRO A 1 296 ? 0.376 1.426 21.712 1.00 91.56 296 PRO A N 1
ATOM 2281 C CA . PRO A 1 296 ? 0.308 1.941 23.077 1.00 91.56 296 PRO A CA 1
ATOM 2282 C C . PRO A 1 296 ? -1.101 1.859 23.691 1.00 91.56 296 PRO A C 1
ATOM 2284 O O . PRO A 1 296 ? -2.121 2.037 23.023 1.00 91.56 296 PRO A O 1
ATOM 2287 N N . ASN A 1 297 ? -1.182 1.553 24.989 1.00 93.19 297 ASN A N 1
ATOM 2288 C CA . ASN A 1 297 ? -2.468 1.323 25.662 1.00 93.19 297 ASN A CA 1
ATOM 2289 C C . ASN A 1 297 ? -3.331 2.588 25.780 1.00 93.19 297 ASN A C 1
ATOM 2291 O O . ASN A 1 297 ? -4.557 2.498 25.743 1.00 93.19 297 ASN A O 1
ATOM 2295 N N . ASP A 1 298 ? -2.711 3.746 25.956 1.00 95.44 298 ASP A N 1
ATOM 2296 C CA . ASP A 1 298 ? -3.363 5.055 25.974 1.00 95.44 298 ASP A CA 1
ATOM 2297 C C . ASP A 1 298 ? -3.951 5.416 24.602 1.00 95.44 298 ASP A C 1
ATOM 2299 O O . ASP A 1 298 ? -5.108 5.830 24.526 1.00 95.44 298 ASP A O 1
ATOM 2303 N N . GLU A 1 299 ? -3.228 5.138 23.516 1.00 93.94 299 GLU A N 1
ATOM 2304 C CA . GLU A 1 299 ? -3.724 5.276 22.144 1.00 93.94 299 GLU A CA 1
ATOM 2305 C C . GLU A 1 299 ? -4.932 4.357 21.879 1.00 93.94 299 GLU A C 1
ATOM 2307 O O . GLU A 1 299 ? -5.977 4.809 21.399 1.00 93.94 299 GLU A O 1
ATOM 2312 N N . LYS A 1 300 ? -4.874 3.086 22.305 1.00 93.38 300 LYS A N 1
ATOM 2313 C CA . LYS A 1 300 ? -6.041 2.182 22.237 1.00 93.38 300 LYS A CA 1
ATOM 2314 C C . LYS A 1 300 ? -7.248 2.737 22.987 1.00 93.38 300 LYS A C 1
ATOM 2316 O O . LYS A 1 300 ? -8.378 2.636 22.506 1.00 93.38 300 LYS A O 1
ATOM 2321 N N . GLN A 1 301 ? -7.033 3.292 24.181 1.00 95.38 301 GLN A N 1
ATOM 2322 C CA . GLN A 1 301 ? -8.106 3.871 24.989 1.00 95.38 301 GLN A CA 1
ATOM 2323 C C . GLN A 1 301 ? -8.697 5.118 24.331 1.00 95.38 301 GLN A C 1
ATOM 2325 O O . GLN A 1 301 ? -9.920 5.277 24.342 1.00 95.38 301 GLN A O 1
ATOM 2330 N N . LEU A 1 302 ? -7.863 5.969 23.730 1.00 96.94 302 LEU A N 1
ATOM 2331 C CA . LEU A 1 302 ? -8.304 7.111 22.935 1.00 96.94 302 LEU A CA 1
ATOM 2332 C C . LEU A 1 302 ? -9.222 6.647 21.797 1.00 96.94 302 LEU A C 1
ATOM 2334 O O . LEU A 1 302 ? -10.351 7.122 21.679 1.00 96.94 302 LEU A O 1
ATOM 2338 N N . TYR A 1 303 ? -8.798 5.652 21.018 1.00 95.31 303 TYR A N 1
ATOM 2339 C CA . TYR A 1 303 ? -9.585 5.127 19.901 1.00 95.31 303 TYR A CA 1
ATOM 2340 C C . TYR A 1 303 ? -10.872 4.423 20.331 1.00 95.31 303 TYR A C 1
ATOM 2342 O O . TYR A 1 303 ? -11.908 4.577 19.680 1.00 95.31 303 TYR A O 1
ATOM 2350 N N . ALA A 1 304 ? -10.854 3.708 21.456 1.00 95.00 304 ALA A N 1
ATOM 2351 C CA . ALA A 1 304 ? -12.061 3.129 22.036 1.00 95.00 304 ALA A CA 1
ATOM 2352 C C . ALA A 1 304 ? -13.070 4.213 22.456 1.00 95.00 304 ALA A C 1
ATOM 2354 O O . ALA A 1 304 ? -14.273 4.044 22.247 1.00 95.00 304 ALA A O 1
ATOM 2355 N N . LYS A 1 305 ? -12.595 5.343 23.002 1.00 97.38 305 LYS A N 1
ATOM 2356 C CA . LYS A 1 305 ? -13.446 6.497 23.330 1.00 97.38 305 LYS A CA 1
ATOM 2357 C C . LYS A 1 305 ? -14.031 7.128 22.068 1.00 97.38 305 LYS A C 1
ATOM 2359 O O . LYS A 1 305 ? -15.241 7.310 22.032 1.00 97.38 305 LYS A O 1
ATOM 2364 N N . VAL A 1 306 ? -13.231 7.354 21.019 1.00 97.44 306 VAL A N 1
ATOM 2365 C CA . VAL A 1 306 ? -13.737 7.830 19.713 1.00 97.44 306 VAL A CA 1
ATOM 2366 C C . VAL A 1 306 ? -14.863 6.926 19.218 1.00 97.44 306 VAL A C 1
ATOM 2368 O O . VAL A 1 306 ? -15.973 7.391 18.985 1.00 97.44 306 VAL A O 1
ATOM 2371 N N . LYS A 1 307 ? -14.623 5.613 19.137 1.00 96.38 307 LYS A N 1
ATOM 2372 C CA . LYS A 1 307 ? -15.636 4.642 18.707 1.00 96.38 307 LYS A CA 1
ATOM 2373 C C . LYS A 1 307 ? -16.912 4.721 19.548 1.00 96.38 307 LYS A C 1
ATOM 2375 O O . LYS A 1 307 ? -17.998 4.696 18.985 1.00 96.38 307 LYS A O 1
ATOM 2380 N N . LYS A 1 308 ? -16.796 4.844 20.872 1.00 96.75 308 LYS A N 1
ATOM 2381 C CA . LYS A 1 308 ? -17.946 4.922 21.784 1.00 96.75 308 LYS A CA 1
ATOM 2382 C C . LYS A 1 308 ? -18.772 6.202 21.613 1.00 96.75 308 LYS A C 1
ATOM 2384 O O . LYS A 1 308 ? -19.987 6.127 21.757 1.00 96.75 308 LYS A O 1
ATOM 2389 N N . ILE A 1 309 ? -18.133 7.333 21.306 1.00 97.69 309 ILE A N 1
ATOM 2390 C CA . ILE A 1 309 ? -18.814 8.614 21.053 1.00 97.69 309 ILE A CA 1
ATOM 2391 C C . ILE A 1 309 ? -19.726 8.495 19.822 1.00 97.69 309 ILE A C 1
ATOM 2393 O O . ILE A 1 309 ? -20.884 8.901 19.858 1.00 97.69 309 ILE A O 1
ATOM 2397 N N . PHE A 1 310 ? -19.226 7.895 18.738 1.00 97.00 310 PHE A N 1
ATOM 2398 C CA . PHE A 1 310 ? -19.995 7.737 17.496 1.00 97.00 310 PHE A CA 1
ATOM 2399 C C . PHE A 1 310 ? -20.953 6.536 17.509 1.00 97.00 310 PHE A C 1
ATOM 2401 O O . PHE A 1 310 ? -22.005 6.576 16.876 1.00 97.00 310 PHE A O 1
ATOM 2408 N N . ASP A 1 311 ? -20.593 5.456 18.203 1.00 96.12 311 ASP A N 1
ATOM 2409 C CA . ASP A 1 311 ? -21.323 4.187 18.204 1.00 96.12 311 ASP A CA 1
ATOM 2410 C C . ASP A 1 311 ? -21.472 3.612 19.625 1.00 96.12 311 ASP A C 1
ATOM 2412 O O . ASP A 1 311 ? -20.850 2.598 19.969 1.00 96.12 311 ASP A O 1
ATOM 2416 N N . PRO A 1 312 ? -22.311 4.227 20.478 1.00 94.38 312 PRO A N 1
ATOM 2417 C CA . PRO A 1 312 ? -22.494 3.786 21.861 1.00 94.38 312 PRO A CA 1
ATOM 2418 C C . PRO A 1 312 ? -23.129 2.392 21.972 1.00 94.38 312 PRO A C 1
ATOM 2420 O O . PRO A 1 312 ? -22.973 1.729 22.997 1.00 94.38 312 PRO A O 1
ATOM 2423 N N . MET A 1 313 ? -23.840 1.940 20.931 1.00 95.50 313 MET A N 1
ATOM 2424 C CA . MET A 1 313 ? -24.479 0.621 20.877 1.00 95.50 313 MET A CA 1
ATOM 2425 C C . MET A 1 313 ? -23.588 -0.459 20.244 1.00 95.50 313 MET A C 1
ATOM 2427 O O . MET A 1 313 ? -23.944 -1.636 20.297 1.00 95.50 313 MET A O 1
ATOM 2431 N N . GLY A 1 314 ? -22.445 -0.090 19.656 1.00 93.88 314 GLY A N 1
ATOM 2432 C CA . GLY A 1 314 ? -21.518 -1.029 19.023 1.00 93.88 314 GLY A CA 1
ATOM 2433 C C . GLY A 1 314 ? -22.067 -1.705 17.760 1.00 93.88 314 GLY A C 1
ATOM 2434 O O . GLY A 1 314 ? -21.694 -2.843 17.471 1.00 93.88 314 GLY A O 1
ATOM 2435 N N . ILE A 1 315 ? -22.979 -1.055 17.031 1.00 95.81 315 ILE A N 1
ATOM 2436 C CA . ILE A 1 315 ? -23.667 -1.645 15.871 1.00 95.81 315 ILE A CA 1
ATOM 2437 C C . ILE A 1 315 ? -22.903 -1.465 14.552 1.00 95.81 315 ILE A C 1
ATOM 2439 O O . ILE A 1 315 ? -23.112 -2.225 13.605 1.00 95.81 315 ILE A O 1
ATOM 2443 N N . PHE A 1 316 ? -22.006 -0.482 14.469 1.00 95.25 316 PHE A N 1
ATOM 2444 C CA . PHE A 1 316 ? -21.296 -0.140 13.240 1.00 95.25 316 PHE A CA 1
ATOM 2445 C C . PHE A 1 316 ? -20.026 -0.987 13.073 1.00 95.25 316 PHE A C 1
ATOM 2447 O O . PHE A 1 316 ? -19.064 -0.840 13.825 1.00 95.25 316 PHE A O 1
ATOM 2454 N N . CYS A 1 317 ? -20.002 -1.869 12.067 1.00 92.38 317 CYS A N 1
ATOM 2455 C CA . CYS A 1 317 ? -18.854 -2.723 11.717 1.00 92.38 317 CYS A CA 1
ATOM 2456 C C . CYS A 1 317 ? -18.168 -3.408 12.927 1.00 92.38 317 CYS A C 1
ATOM 2458 O O . CYS A 1 317 ? -16.970 -3.209 13.150 1.00 92.38 317 CYS A O 1
ATOM 2460 N N . PRO A 1 318 ? -18.881 -4.245 13.709 1.00 88.94 318 PRO A N 1
ATOM 2461 C CA . PRO A 1 318 ? -18.316 -4.886 14.898 1.00 88.94 318 PRO A CA 1
ATOM 2462 C C . PRO A 1 318 ? -17.078 -5.734 14.563 1.00 88.94 318 PRO A C 1
ATOM 2464 O O . PRO A 1 318 ? -17.060 -6.455 13.558 1.00 88.94 318 PRO A O 1
ATOM 2467 N N . GLY A 1 319 ? -16.044 -5.645 15.403 1.00 86.62 319 GLY A N 1
ATOM 2468 C CA . GLY A 1 319 ? -14.757 -6.334 15.229 1.00 86.62 319 GLY A CA 1
ATOM 2469 C C . GLY A 1 319 ? -13.715 -5.575 14.396 1.00 86.62 319 GLY A C 1
ATOM 2470 O O . GLY A 1 319 ? -12.565 -5.999 14.348 1.00 86.62 319 GLY A O 1
ATOM 2471 N N . VAL A 1 320 ? -14.077 -4.460 13.752 1.00 89.38 320 VAL A N 1
ATOM 2472 C CA . VAL A 1 320 ? -13.121 -3.563 13.072 1.00 89.38 320 VAL A CA 1
ATOM 2473 C C . VAL A 1 320 ? -12.588 -2.526 14.069 1.00 89.38 320 VAL A C 1
ATOM 2475 O O . VAL A 1 320 ? -13.294 -2.168 15.012 1.00 89.38 320 VAL A O 1
ATOM 2478 N N . LYS A 1 321 ? -11.356 -2.031 13.868 1.00 88.12 321 LYS A N 1
ATOM 2479 C CA . LYS A 1 321 ? -10.671 -1.079 14.773 1.00 88.12 321 LYS A CA 1
ATOM 2480 C C . LYS A 1 321 ? -10.453 -1.609 16.195 1.00 88.12 321 LYS A C 1
ATOM 2482 O O . LYS A 1 321 ? -10.466 -0.849 17.165 1.00 88.12 321 LYS A O 1
ATOM 2487 N N . MET A 1 322 ? -10.296 -2.921 16.332 1.00 86.06 322 MET A N 1
ATOM 2488 C CA . MET A 1 322 ? -10.040 -3.583 17.609 1.00 86.06 322 MET A CA 1
ATOM 2489 C C . MET A 1 322 ? -9.345 -4.929 17.403 1.00 86.06 322 MET A C 1
ATOM 2491 O O . MET A 1 322 ? -9.332 -5.476 16.297 1.00 86.06 322 MET A O 1
ATOM 2495 N N . GLU A 1 323 ? -8.787 -5.477 18.480 1.00 85.94 323 GLU A N 1
ATOM 2496 C CA . GLU A 1 323 ? -8.215 -6.823 18.482 1.00 85.94 323 GLU A CA 1
ATOM 2497 C C . GLU A 1 323 ? -9.322 -7.879 18.324 1.00 85.94 323 GLU A C 1
ATOM 2499 O O . GLU A 1 323 ? -10.316 -7.870 19.053 1.00 85.94 323 GLU A O 1
ATOM 2504 N N . THR A 1 324 ? -9.141 -8.801 17.376 1.00 85.44 324 THR A N 1
ATOM 2505 C CA . THR A 1 324 ? -10.008 -9.969 17.178 1.00 85.44 324 THR A CA 1
ATOM 2506 C C . THR A 1 324 ? -9.290 -11.222 17.691 1.00 85.44 324 THR A C 1
ATOM 2508 O O . THR A 1 324 ? -8.101 -11.406 17.412 1.00 85.44 324 THR A O 1
ATOM 2511 N N . PRO A 1 325 ? -9.964 -12.126 18.428 1.00 87.75 325 PRO A N 1
ATOM 2512 C CA . PRO A 1 325 ? -9.341 -13.363 18.878 1.00 87.75 325 PRO A CA 1
ATOM 2513 C C . PRO A 1 325 ? -8.780 -14.187 17.709 1.00 87.75 325 PRO A C 1
ATOM 2515 O O . PRO A 1 325 ? -9.460 -14.439 16.716 1.00 87.75 325 PRO A O 1
ATOM 2518 N N . MET A 1 326 ? -7.554 -14.701 17.854 1.00 87.44 326 MET A N 1
ATOM 2519 C CA . MET A 1 326 ? -6.882 -15.480 16.797 1.00 87.44 326 MET A CA 1
ATOM 2520 C C . MET A 1 326 ? -7.683 -16.699 16.319 1.00 87.44 326 MET A C 1
ATOM 2522 O O . MET A 1 326 ? -7.572 -17.102 15.162 1.00 87.44 326 MET A O 1
ATOM 2526 N N . LYS A 1 327 ? -8.498 -17.293 17.199 1.00 90.00 327 LYS A N 1
ATOM 2527 C CA . LYS A 1 327 ? -9.395 -18.402 16.851 1.00 90.00 327 LYS A CA 1
ATOM 2528 C C . LYS A 1 327 ? -10.431 -17.986 15.803 1.00 90.00 327 LYS A C 1
ATOM 2530 O O . LYS A 1 327 ? -10.705 -18.766 14.892 1.00 90.00 327 LYS A O 1
ATOM 2535 N N . ASP A 1 328 ? -10.968 -16.776 15.921 1.00 90.81 328 ASP A N 1
ATOM 2536 C CA . ASP A 1 328 ? -12.003 -16.260 15.027 1.00 90.81 328 ASP A CA 1
ATOM 2537 C C . ASP A 1 328 ? -11.391 -15.900 13.672 1.00 90.81 328 ASP A C 1
ATOM 2539 O O . ASP A 1 328 ? -11.897 -16.330 12.637 1.00 90.81 328 ASP A O 1
ATOM 2543 N N . LEU A 1 329 ? -10.208 -15.274 13.665 1.00 88.94 329 LEU A N 1
ATOM 2544 C CA . LEU A 1 329 ? -9.443 -15.044 12.432 1.00 88.94 329 LEU A CA 1
ATOM 2545 C C . LEU A 1 329 ? -9.091 -16.343 11.702 1.00 88.94 329 LEU A C 1
ATOM 2547 O O . LEU A 1 329 ? -9.212 -16.437 10.479 1.00 88.94 329 LEU A O 1
ATOM 2551 N N . ALA A 1 330 ? -8.679 -17.376 12.440 1.00 90.19 330 ALA A N 1
ATOM 2552 C CA . ALA A 1 330 ? -8.417 -18.685 11.857 1.00 90.19 330 ALA A CA 1
ATOM 2553 C C . ALA A 1 330 ? -9.694 -19.313 11.272 1.00 90.19 330 ALA A C 1
ATOM 2555 O O . ALA A 1 330 ? -9.638 -19.966 10.225 1.00 90.19 330 ALA A O 1
ATOM 2556 N N . ALA A 1 331 ? -10.850 -19.127 11.915 1.00 91.69 331 ALA A N 1
ATOM 2557 C CA . ALA A 1 331 ? -12.135 -19.585 11.395 1.00 91.69 331 ALA A CA 1
ATOM 2558 C C . ALA A 1 331 ? -12.525 -18.844 10.102 1.00 91.69 331 ALA A C 1
ATOM 2560 O O . ALA A 1 331 ? -12.888 -19.500 9.122 1.00 91.69 331 ALA A O 1
ATOM 2561 N N . GLU A 1 332 ? -12.366 -17.518 10.057 1.00 90.44 332 GLU A N 1
ATOM 2562 C CA . GLU A 1 332 ? -12.609 -16.695 8.865 1.00 90.44 332 GLU A CA 1
ATOM 2563 C C . GLU A 1 332 ? -11.684 -17.078 7.702 1.00 90.44 332 GLU A C 1
ATOM 2565 O O . GLU A 1 332 ? -12.158 -17.328 6.594 1.00 90.44 332 GLU A O 1
ATOM 2570 N N . MET A 1 333 ? -10.378 -17.229 7.952 1.00 90.25 333 MET A N 1
ATOM 2571 C CA . MET A 1 333 ? -9.408 -17.686 6.948 1.00 90.25 333 MET A CA 1
ATOM 2572 C C . MET A 1 333 ? -9.788 -19.063 6.383 1.00 90.25 333 MET A C 1
ATOM 2574 O O . MET A 1 333 ? -9.721 -19.298 5.173 1.00 90.25 333 MET A O 1
ATOM 2578 N N . ASN A 1 334 ? -10.231 -19.984 7.243 1.00 91.75 334 ASN A N 1
ATOM 2579 C CA . ASN A 1 334 ? -10.702 -21.298 6.814 1.00 91.75 334 ASN A CA 1
ATOM 2580 C C . ASN A 1 334 ? -11.972 -21.213 5.958 1.00 91.75 334 ASN A C 1
ATOM 2582 O O . ASN A 1 334 ? -12.084 -21.952 4.978 1.00 91.75 334 ASN A O 1
ATOM 2586 N N . ALA A 1 335 ? -12.919 -20.343 6.311 1.00 92.38 335 ALA A N 1
ATOM 2587 C CA . ALA A 1 335 ? -14.126 -20.112 5.523 1.00 92.38 335 ALA A CA 1
ATOM 2588 C C . ALA A 1 335 ? -13.789 -19.506 4.151 1.00 92.38 335 ALA A C 1
ATOM 2590 O O . ALA A 1 335 ? -14.227 -20.032 3.127 1.00 92.38 335 ALA A O 1
ATOM 2591 N N . TRP A 1 336 ? -12.928 -18.487 4.118 1.00 91.62 336 TRP A N 1
ATOM 2592 C CA . TRP A 1 336 ? -12.445 -17.855 2.889 1.00 91.62 336 TRP A CA 1
ATOM 2593 C C . TRP A 1 336 ? -11.763 -18.861 1.950 1.00 91.62 336 TRP A C 1
ATOM 2595 O O . TRP A 1 336 ? -12.109 -18.947 0.770 1.00 91.62 336 TRP A O 1
ATOM 2605 N N . CYS A 1 337 ? -10.869 -19.702 2.483 1.00 91.69 337 CYS A N 1
ATOM 2606 C CA . CYS A 1 337 ? -10.222 -20.761 1.706 1.00 91.69 337 CYS A CA 1
ATOM 2607 C C . CYS A 1 337 ? -11.229 -21.786 1.160 1.00 91.69 337 CYS A C 1
ATOM 2609 O O . CYS A 1 337 ? -11.053 -22.282 0.051 1.00 91.69 337 CYS A O 1
ATOM 2611 N N . LYS A 1 338 ? -12.276 -22.143 1.918 1.00 89.88 338 LYS A N 1
ATOM 2612 C CA . LYS A 1 338 ? -13.306 -23.090 1.450 1.00 89.88 338 LYS A CA 1
ATOM 2613 C C . LYS A 1 338 ? -14.092 -22.527 0.270 1.00 89.88 338 LYS A C 1
ATOM 2615 O O . LYS A 1 338 ? -14.244 -23.242 -0.713 1.00 89.88 338 LYS A O 1
ATOM 2620 N N . ILE A 1 339 ? -14.523 -21.267 0.350 1.00 88.75 339 ILE A N 1
ATOM 2621 C CA . ILE A 1 339 ? -15.260 -20.589 -0.729 1.00 88.75 339 ILE A CA 1
ATOM 2622 C C . ILE A 1 339 ? -14.410 -20.554 -2.005 1.00 88.75 339 ILE A C 1
ATOM 2624 O O . ILE A 1 339 ? -14.872 -20.950 -3.069 1.00 88.75 339 ILE A O 1
ATOM 2628 N N . ARG A 1 340 ? -13.132 -20.175 -1.890 1.00 82.75 340 ARG A N 1
ATOM 2629 C CA . ARG A 1 340 ? -12.190 -20.148 -3.022 1.00 82.75 340 ARG A CA 1
ATOM 2630 C C . ARG A 1 340 ? -11.943 -21.508 -3.666 1.00 82.75 340 ARG A C 1
ATOM 2632 O O . ARG A 1 340 ? -11.669 -21.563 -4.851 1.00 82.75 340 ARG A O 1
ATOM 2639 N N . ASN A 1 341 ? -12.019 -22.592 -2.900 1.00 84.56 341 ASN A N 1
ATOM 2640 C CA . ASN A 1 341 ? -11.835 -23.944 -3.430 1.00 84.56 341 ASN A CA 1
ATOM 2641 C C . ASN A 1 341 ? -13.088 -24.519 -4.109 1.00 84.56 341 ASN A C 1
ATOM 2643 O O . ASN A 1 341 ? -13.005 -25.613 -4.666 1.00 84.56 341 ASN A O 1
ATOM 2647 N N . GLN A 1 342 ? -14.231 -23.840 -3.997 1.00 79.00 342 GLN A N 1
ATOM 2648 C CA . GLN A 1 342 ? -15.499 -24.223 -4.625 1.00 79.00 342 GLN A CA 1
ATOM 2649 C C . GLN A 1 342 ? -15.795 -23.431 -5.908 1.00 79.00 342 GLN A C 1
ATOM 2651 O O . GLN A 1 342 ? -16.643 -23.872 -6.680 1.00 79.00 342 GLN A O 1
ATOM 2656 N N . ALA A 1 343 ? -15.136 -22.281 -6.093 1.00 61.34 343 ALA A N 1
ATOM 2657 C CA . ALA A 1 343 ? -15.222 -21.422 -7.275 1.00 61.34 343 ALA A CA 1
ATOM 2658 C C . ALA A 1 343 ? -14.305 -21.919 -8.401 1.00 61.34 343 ALA A C 1
ATOM 2660 O O . ALA A 1 343 ? -14.693 -21.746 -9.575 1.00 61.34 343 ALA A O 1
#

Solvent-accessible surface area (backbone atoms only — not comparable to full-atom values): 18531 Å² total; per-residue (Å²): 125,95,42,73,68,55,46,42,56,51,53,50,53,48,52,49,64,78,37,46,73,65,45,70,71,53,67,67,85,56,67,54,18,59,54,51,57,34,55,56,62,23,62,45,96,89,68,50,76,45,68,63,47,48,60,64,58,34,78,42,33,64,50,82,86,88,80,84,93,78,91,81,78,92,79,54,65,50,34,29,33,33,28,37,19,17,60,40,48,55,53,28,47,54,47,41,55,51,38,55,78,66,65,37,74,39,33,33,40,39,29,10,52,45,54,44,51,29,42,74,75,67,50,82,52,89,57,59,55,79,72,18,35,77,13,13,32,24,40,34,30,26,49,51,88,45,66,72,57,16,51,48,52,39,55,55,47,52,67,55,43,62,75,60,74,40,51,74,67,34,80,43,81,39,48,61,81,49,52,59,66,70,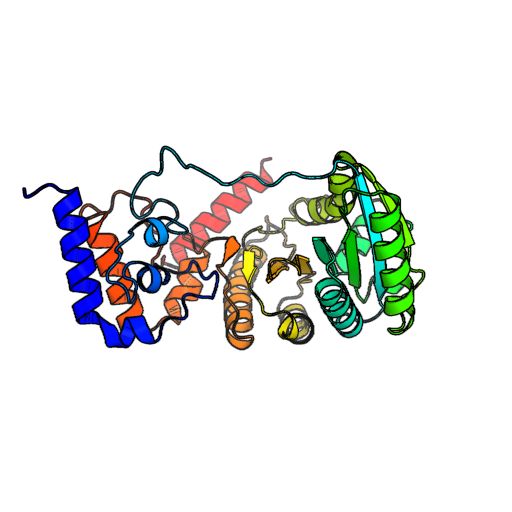51,50,41,56,52,50,49,57,52,42,88,54,88,56,37,40,26,62,71,81,52,23,24,22,32,44,56,79,86,40,54,46,59,51,58,54,57,46,50,58,52,26,67,76,67,72,34,62,69,44,43,41,30,40,62,71,74,31,34,33,32,39,47,42,61,44,46,50,79,42,68,69,46,57,53,50,54,56,51,49,53,48,53,49,42,52,52,29,50,75,56,74,29,30,56,20,22,79,53,42,17,48,48,71,48,16,35,54,55,50,72,74,49,58,69,68,60,53,51,51,38,51,49,54,40,40,66,60,29,77,83,58,75,39,47,71,54,44,71,35,75,46,61,66,71,57,54,52,50,51,53,51,51,54,33,52,55,64,71,72,110